Protein AF-0000000077144987 (afdb_homodimer)

Nearest PDB structures (foldseek):
  2gx8-assembly1_C-2  TM=9.235E-01  e=6.785E-09  Bacillus cereus ATCC 14579
  2gx8-assembly1_B  TM=9.249E-01  e=1.859E-07  Bacillus cereus ATCC 14579
  1kr4-assembly1_A  TM=7.441E-01  e=7.164E-07  Thermotoga maritima
  6y57-assembly1_SU  TM=4.329E-01  e=7.511E-03  Homo sapiens
  6az1-assembly1_M  TM=4.454E-01  e=2.003E-02  Leishmania donovani

Structure (mmCIF, N/CA/C/O backbone):
data_AF-0000000077144987-model_v1
#
loop_
_entity.id
_entity.type
_entity.pdbx_description
1 polymer 'CutA1 divalent ion tolerance protein'
#
loop_
_atom_site.group_PDB
_atom_site.id
_atom_site.type_symbol
_atom_site.label_atom_id
_atom_site.label_alt_id
_atom_site.label_comp_id
_atom_site.label_asym_id
_atom_site.label_entity_id
_atom_site.label_seq_id
_atom_site.pdbx_PDB_ins_code
_atom_site.Cartn_x
_atom_site.Cartn_y
_atom_site.Cartn_z
_atom_site.occupancy
_atom_site.B_iso_or_equiv
_atom_site.auth_seq_id
_atom_site.auth_comp_id
_atom_site.auth_asym_id
_atom_site.auth_atom_id
_atom_site.pdbx_PDB_model_num
ATOM 1 N N . MET A 1 1 ? -17.109 12.211 -2.99 1 61.94 1 MET A N 1
ATOM 2 C CA . MET A 1 1 ? -17.594 11.812 -1.672 1 61.94 1 MET A CA 1
ATOM 3 C C . MET A 1 1 ? -16.859 12.578 -0.57 1 61.94 1 MET A C 1
ATOM 5 O O . MET A 1 1 ? -15.688 12.906 -0.716 1 61.94 1 MET A O 1
ATOM 9 N N . GLN A 1 2 ? -17.672 13.125 0.356 1 83.25 2 GLN A N 1
ATOM 10 C CA . GLN A 1 2 ? -17.141 13.922 1.46 1 83.25 2 GLN A CA 1
ATOM 11 C C . GLN A 1 2 ? -16.5 13.031 2.52 1 83.25 2 GLN A C 1
ATOM 13 O O . GLN A 1 2 ? -17.062 11.992 2.891 1 83.25 2 GLN A O 1
ATOM 18 N N . PHE A 1 3 ? -15.234 13.039 2.691 1 93.88 3 PHE A N 1
ATOM 19 C CA . PHE A 1 3 ? -14.562 12.336 3.773 1 93.88 3 PHE A CA 1
ATOM 20 C C . PHE A 1 3 ? -13.891 13.312 4.73 1 93.88 3 PHE A C 1
ATOM 22 O O . PHE A 1 3 ? -13.414 14.367 4.312 1 93.88 3 PHE A O 1
ATOM 29 N N . THR A 1 4 ? -13.852 12.93 6.035 1 96.06 4 THR A N 1
ATOM 30 C CA . THR A 1 4 ? -13.289 13.828 7.039 1 96.06 4 THR A CA 1
ATOM 31 C C . THR A 1 4 ? -12 13.25 7.625 1 96.06 4 THR A C 1
ATOM 33 O O . THR A 1 4 ? -11.273 13.938 8.336 1 96.06 4 THR A O 1
ATOM 36 N N . GLU A 1 5 ? -11.734 11.922 7.348 1 97.25 5 GLU A N 1
ATOM 37 C CA . GLU A 1 5 ? -10.547 11.227 7.836 1 97.25 5 GLU A CA 1
ATOM 38 C C . GLU A 1 5 ? -9.844 10.477 6.715 1 97.25 5 GLU A C 1
ATOM 40 O O . GLU A 1 5 ? -10.461 10.148 5.695 1 97.25 5 GLU A O 1
ATOM 45 N N . VAL A 1 6 ? -8.578 10.289 6.934 1 98.19 6 VAL A N 1
ATOM 46 C CA . VAL A 1 6 ? -7.801 9.5 5.984 1 98.19 6 VAL A CA 1
ATOM 47 C C . VAL A 1 6 ? -6.949 8.477 6.738 1 98.19 6 VAL A C 1
ATOM 49 O O . VAL A 1 6 ? -6.691 8.641 7.934 1 98.19 6 VAL A O 1
ATOM 52 N N . LYS A 1 7 ? -6.723 7.457 6.051 1 98.75 7 LYS A N 1
ATOM 53 C CA . LYS A 1 7 ? -5.609 6.57 6.395 1 98.75 7 LYS A CA 1
ATOM 54 C C . LYS A 1 7 ? -4.344 6.965 5.645 1 98.75 7 LYS A C 1
ATOM 56 O O . LYS A 1 7 ? -4.363 7.133 4.422 1 98.75 7 LYS A O 1
ATOM 61 N N . ILE A 1 8 ? -3.262 7.168 6.379 1 98.75 8 ILE A N 1
ATOM 62 C CA . ILE A 1 8 ? -1.955 7.371 5.762 1 98.75 8 ILE A CA 1
ATOM 63 C C . ILE A 1 8 ? -1.084 6.137 5.98 1 98.75 8 ILE A C 1
ATOM 65 O O . ILE A 1 8 ? -0.953 5.656 7.109 1 98.75 8 ILE A O 1
ATOM 69 N N . GLU A 1 9 ? -0.594 5.551 4.895 1 98.88 9 GLU A N 1
ATOM 70 C CA . GLU A 1 9 ? 0.438 4.516 4.941 1 98.88 9 GLU A CA 1
ATOM 71 C C . GLU A 1 9 ? 1.791 5.07 4.504 1 98.88 9 GLU A C 1
ATOM 73 O O . GLU A 1 9 ? 1.885 5.766 3.492 1 98.88 9 GLU A O 1
ATOM 78 N N . VAL A 1 10 ? 2.807 4.758 5.273 1 98.56 10 VAL A N 1
ATOM 79 C CA . VAL A 1 10 ? 4.16 5.172 4.914 1 98.56 10 VAL A CA 1
ATOM 80 C C . VAL A 1 10 ? 5.129 4.012 5.117 1 98.56 10 VAL A C 1
ATOM 82 O O . VAL A 1 10 ? 5.035 3.281 6.109 1 98.56 10 VAL A O 1
ATOM 85 N N . PHE A 1 11 ? 6.004 3.789 4.164 1 98.56 11 PHE A N 1
ATOM 86 C CA . PHE A 1 11 ? 7.035 2.762 4.227 1 98.56 11 PHE A CA 1
ATOM 87 C C . PHE A 1 11 ? 8.375 3.359 4.648 1 98.56 11 PHE A C 1
ATOM 89 O O . PHE A 1 11 ? 8.883 4.277 4 1 98.56 11 PHE A O 1
ATOM 96 N N . ILE A 1 12 ? 8.945 2.857 5.77 1 98.44 12 ILE A N 1
ATOM 97 C CA . ILE A 1 12 ? 10.07 3.529 6.422 1 98.44 12 ILE A CA 1
ATOM 98 C C . ILE A 1 12 ? 10.914 2.506 7.172 1 98.44 12 ILE A C 1
ATOM 100 O O . ILE A 1 12 ? 10.391 1.518 7.691 1 98.44 12 ILE A O 1
ATOM 104 N N . PRO A 1 13 ? 12.258 2.734 7.23 1 98.19 13 PRO A N 1
ATOM 105 C CA . PRO A 1 13 ? 13.078 1.854 8.07 1 98.19 13 PRO A CA 1
ATOM 106 C C . PRO A 1 13 ? 12.625 1.844 9.523 1 98.19 13 PRO A C 1
ATOM 108 O O . PRO A 1 13 ? 12.234 2.883 10.062 1 98.19 13 PRO A O 1
ATOM 111 N N . GLU A 1 14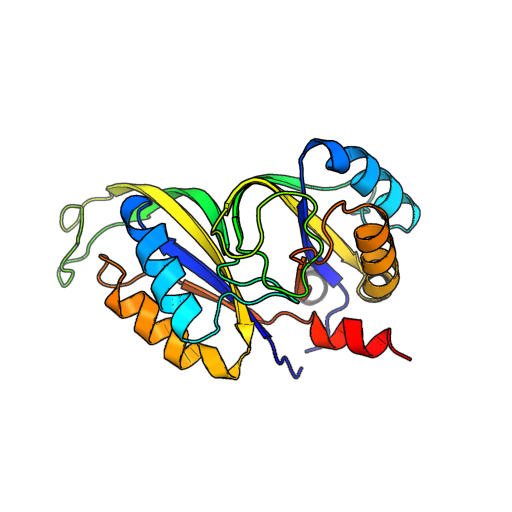 ? 12.727 0.708 10.148 1 98.38 14 GLU A N 1
ATOM 112 C CA . GLU A 1 14 ? 12.164 0.484 11.477 1 98.38 14 GLU A CA 1
ATOM 113 C C . GLU A 1 14 ? 12.758 1.455 12.5 1 98.38 14 GLU A C 1
ATOM 115 O O . GLU A 1 14 ? 12.062 1.901 13.414 1 98.38 14 GLU A O 1
ATOM 120 N N . GLU A 1 15 ? 14 1.787 12.367 1 98.12 15 GLU A N 1
ATOM 121 C CA . GLU A 1 15 ? 14.711 2.594 13.352 1 98.12 15 GLU A CA 1
ATOM 122 C C . GLU A 1 15 ? 14.148 4.012 13.422 1 98.12 15 GLU A C 1
ATOM 124 O O . GLU A 1 15 ? 14.43 4.754 14.359 1 98.12 15 GLU A O 1
ATOM 129 N N . TYR A 1 16 ? 13.289 4.457 12.531 1 98.56 16 TYR A N 1
ATOM 130 C CA . TYR A 1 16 ? 12.773 5.82 12.484 1 98.56 16 TYR A CA 1
ATOM 131 C C . TYR A 1 16 ? 11.344 5.887 13.008 1 98.56 16 TYR A C 1
ATOM 133 O O . TYR A 1 16 ? 10.773 6.973 13.141 1 98.56 16 TYR A O 1
ATOM 141 N N . ILE A 1 17 ? 10.719 4.793 13.344 1 98.69 17 ILE A N 1
ATOM 142 C CA . ILE A 1 17 ? 9.289 4.703 13.602 1 98.69 17 ILE A CA 1
ATOM 143 C C . ILE A 1 17 ? 8.945 5.484 14.867 1 98.69 17 ILE A C 1
ATOM 145 O O . ILE A 1 17 ? 7.949 6.211 14.898 1 98.69 17 ILE A O 1
ATOM 149 N N . GLU A 1 18 ? 9.742 5.336 15.906 1 98.62 18 GLU A N 1
ATOM 150 C CA . GLU A 1 18 ? 9.422 6 17.172 1 98.62 18 GLU A CA 1
ATOM 151 C C . GLU A 1 18 ? 9.469 7.52 17.016 1 98.62 18 GLU A C 1
ATOM 153 O O . GLU A 1 18 ? 8.586 8.227 17.516 1 98.62 18 GLU A O 1
ATOM 158 N N . THR A 1 19 ? 10.508 8 16.375 1 98.81 19 THR A N 1
ATOM 159 C CA . THR A 1 19 ? 10.602 9.43 16.125 1 98.81 19 THR A CA 1
ATOM 160 C C . THR A 1 19 ? 9.43 9.906 15.266 1 98.81 19 THR A C 1
ATOM 162 O O . THR A 1 19 ? 8.828 10.953 15.547 1 98.81 19 THR A O 1
ATOM 165 N N . LEU A 1 20 ? 9.086 9.148 14.234 1 98.81 20 LEU A N 1
ATOM 166 C CA . LEU A 1 20 ? 7.957 9.477 13.375 1 98.81 20 LEU A CA 1
ATOM 167 C C . LEU A 1 20 ? 6.664 9.539 14.18 1 98.81 20 LEU A C 1
ATOM 169 O O . LEU A 1 20 ? 5.91 10.516 14.078 1 98.81 20 LEU A O 1
ATOM 173 N N . ARG A 1 21 ? 6.449 8.539 14.992 1 98.75 21 ARG A N 1
ATOM 174 C CA . ARG A 1 21 ? 5.273 8.469 15.859 1 98.75 21 ARG A CA 1
ATOM 175 C C . ARG A 1 21 ? 5.168 9.711 16.734 1 98.75 21 ARG A C 1
ATOM 177 O O . ARG A 1 21 ? 4.117 10.352 16.781 1 98.75 21 ARG A O 1
ATOM 184 N N . ASP A 1 22 ? 6.23 10.055 17.406 1 98.81 22 ASP A N 1
ATOM 185 C CA . ASP A 1 22 ? 6.23 11.164 18.344 1 98.81 22 ASP A CA 1
ATOM 186 C C . ASP A 1 22 ? 5.945 12.492 17.641 1 98.81 22 ASP A C 1
ATOM 188 O O . ASP A 1 22 ? 5.156 13.305 18.125 1 98.81 22 ASP A O 1
ATOM 192 N N . GLU A 1 23 ? 6.562 12.719 16.5 1 98.81 23 GLU A N 1
ATOM 193 C CA . GLU A 1 23 ? 6.395 13.977 15.789 1 98.81 23 GLU A CA 1
ATOM 194 C C . GLU A 1 23 ? 5.004 14.086 15.172 1 98.81 23 GLU A C 1
ATOM 196 O O . GLU A 1 23 ? 4.41 15.164 15.148 1 98.81 23 GLU A O 1
ATOM 201 N N . LEU A 1 24 ? 4.445 13.008 14.664 1 98.81 24 LEU A N 1
ATOM 202 C CA . LEU A 1 24 ? 3.076 13 14.156 1 98.81 24 LEU A CA 1
ATOM 203 C C . LEU A 1 24 ? 2.078 13.25 15.281 1 98.81 24 LEU A C 1
ATOM 205 O O . LEU A 1 24 ? 1.066 13.93 15.078 1 98.81 24 LEU A O 1
ATOM 209 N N . ASN A 1 25 ? 2.367 12.68 16.406 1 98.81 25 ASN A N 1
ATOM 210 C CA . ASN A 1 25 ? 1.474 12.852 17.547 1 98.81 25 ASN A CA 1
ATOM 211 C C . ASN A 1 25 ? 1.407 14.312 18 1 98.81 25 ASN A C 1
ATOM 213 O O . ASN A 1 25 ? 0.35 14.797 18.406 1 98.81 25 ASN A O 1
ATOM 217 N N . LYS A 1 26 ? 2.531 14.984 17.906 1 98.69 26 LYS A N 1
ATOM 218 C CA . LYS A 1 26 ? 2.598 16.391 18.312 1 98.69 26 LYS A CA 1
ATOM 219 C C . LYS A 1 26 ? 1.588 17.234 17.531 1 98.69 26 LYS A C 1
ATOM 221 O O . LYS A 1 26 ? 1.052 18.203 18.062 1 98.69 26 LYS A O 1
ATOM 226 N N . ILE A 1 27 ? 1.285 16.859 16.344 1 98.31 27 ILE A N 1
ATOM 227 C CA . ILE A 1 27 ? 0.379 17.656 15.539 1 98.31 27 ILE A CA 1
ATOM 228 C C . ILE A 1 27 ? -1.029 17.078 15.602 1 98.31 27 ILE A C 1
ATOM 230 O O . ILE A 1 27 ? -1.937 17.547 14.914 1 98.31 27 ILE A O 1
ATOM 234 N N . GLY A 1 28 ? -1.156 15.977 16.312 1 98.25 28 GLY A N 1
ATOM 235 C CA . GLY A 1 28 ? -2.479 15.406 16.531 1 98.25 28 GLY A CA 1
ATOM 236 C C . GLY A 1 28 ? -2.84 14.328 15.539 1 98.25 28 GLY A C 1
ATOM 237 O O . GLY A 1 28 ? -3.994 13.898 15.469 1 98.25 28 GLY A O 1
ATOM 238 N N . ALA A 1 29 ? -1.89 13.789 14.797 1 98.38 29 ALA A N 1
ATOM 239 C CA . ALA A 1 29 ? -2.168 12.852 13.711 1 98.38 29 ALA A CA 1
ATOM 240 C C . ALA A 1 29 ? -2.135 11.406 14.211 1 98.38 29 ALA A C 1
ATOM 242 O O . ALA A 1 29 ? -2.199 10.469 13.422 1 98.38 29 ALA A O 1
ATOM 243 N N . CYS A 1 30 ? -2.057 11.156 15.492 1 98.44 30 CYS A N 1
ATOM 244 C CA . CYS A 1 30 ? -2.059 9.82 16.078 1 98.44 30 CYS A CA 1
ATOM 245 C C . CYS A 1 30 ? -3.059 9.734 17.219 1 98.44 30 CYS A C 1
ATOM 247 O O . CYS A 1 30 ? -2.834 9.008 18.188 1 98.44 30 CYS A O 1
ATOM 249 N N . LYS A 1 31 ? -4.086 10.445 17.094 1 97.25 31 LYS A N 1
ATOM 250 C CA . LYS A 1 31 ? -5.121 10.43 18.125 1 97.25 31 LYS A CA 1
ATOM 251 C C . LYS A 1 31 ? -6.32 9.602 17.672 1 97.25 31 LYS A C 1
ATOM 253 O O . LYS A 1 31 ? -6.766 9.703 16.531 1 97.25 31 LYS A O 1
ATOM 258 N N . THR A 1 32 ? -6.852 8.742 18.562 1 95.12 32 THR A N 1
ATOM 259 C CA . THR A 1 32 ? -8.07 7.957 18.391 1 95.12 32 THR A CA 1
ATOM 260 C C . THR A 1 32 ? -8.875 7.922 19.703 1 95.12 32 THR A C 1
ATOM 262 O O . THR A 1 32 ? -8.414 7.363 20.703 1 95.12 32 THR A O 1
ATOM 265 N N . GLY A 1 33 ? -10.07 8.469 19.641 1 93.75 33 GLY A N 1
ATOM 266 C CA . GLY A 1 33 ? -10.82 8.578 20.891 1 93.75 33 GLY A CA 1
ATOM 267 C C . GLY A 1 33 ? -10.055 9.297 21.984 1 93.75 33 GLY A C 1
ATOM 268 O O . GLY A 1 33 ? -9.586 10.422 21.781 1 93.75 33 GLY A O 1
ATOM 269 N N . GLU A 1 34 ? -9.789 8.562 23.094 1 96.75 34 GLU A N 1
ATOM 270 C CA . GLU A 1 34 ? -9.109 9.148 24.234 1 96.75 34 GLU A CA 1
ATOM 271 C C . GLU A 1 34 ? -7.66 8.688 24.312 1 96.75 34 GLU A C 1
ATOM 273 O O . GLU A 1 34 ? -7.039 8.75 25.375 1 96.75 34 GLU A O 1
ATOM 278 N N . TYR A 1 35 ? -7.219 8.172 23.219 1 98.38 35 TYR A N 1
ATOM 279 C CA . TYR A 1 35 ? -5.844 7.691 23.141 1 98.38 35 TYR A CA 1
ATOM 280 C C . TYR A 1 35 ? -5.043 8.492 22.125 1 98.38 35 TYR A C 1
ATOM 282 O O . TYR A 1 35 ? -5.598 9 21.156 1 98.38 35 TYR A O 1
ATOM 290 N N . ASP A 1 36 ? -3.803 8.641 22.406 1 98.12 36 ASP A N 1
ATOM 291 C CA . ASP A 1 36 ? -2.877 9.227 21.438 1 98.12 36 ASP A CA 1
ATOM 292 C C . ASP A 1 36 ? -1.666 8.32 21.219 1 98.12 36 ASP A C 1
ATOM 294 O O . ASP A 1 36 ? -1.629 7.191 21.719 1 98.12 36 ASP A O 1
ATOM 298 N N . HIS A 1 37 ? -0.751 8.719 20.344 1 98.62 37 HIS A N 1
ATOM 299 C CA . HIS A 1 37 ? 0.371 7.887 19.938 1 98.62 37 HIS A CA 1
ATOM 300 C C . HIS A 1 37 ? -0.113 6.57 19.328 1 98.62 37 HIS A C 1
ATOM 302 O O . HIS A 1 37 ? 0.5 5.523 19.547 1 98.62 37 HIS A O 1
ATOM 308 N N . CYS A 1 38 ? -1.307 6.602 18.719 1 98.56 38 CYS A N 1
ATOM 309 C CA . CYS A 1 38 ? -1.878 5.43 18.078 1 98.56 38 CYS A CA 1
ATOM 310 C C . CYS A 1 38 ? -1.31 5.258 16.672 1 98.56 38 CYS A C 1
ATOM 312 O O . CYS A 1 38 ? -1.518 6.105 15.797 1 98.56 38 CYS A O 1
ATOM 314 N N . LEU A 1 39 ? -0.592 4.211 16.469 1 98.31 39 LEU A N 1
ATOM 315 C CA . LEU A 1 39 ? 0.015 3.832 15.195 1 98.31 39 LEU A CA 1
ATOM 316 C C . LEU A 1 39 ? 0.224 2.324 15.125 1 98.31 39 LEU A C 1
ATOM 318 O O . LEU A 1 39 ? 0.532 1.684 16.125 1 98.31 39 LEU A O 1
ATOM 322 N N . SER A 1 40 ? -0.049 1.736 13.969 1 98.69 40 SER A N 1
ATOM 323 C CA . SER A 1 40 ? 0.313 0.346 13.711 1 98.69 40 SER A CA 1
ATOM 324 C C . SER A 1 40 ? 1.426 0.245 12.68 1 98.69 40 SER A C 1
ATOM 326 O O . SER A 1 40 ? 1.539 1.101 11.797 1 98.69 40 SER A O 1
ATOM 328 N N . TYR A 1 41 ? 2.244 -0.8 12.805 1 98.69 41 TYR A N 1
ATOM 329 C CA . TYR A 1 41 ? 3.236 -1.04 11.766 1 98.69 41 TYR A CA 1
ATOM 330 C C . TYR A 1 41 ? 3.492 -2.533 11.586 1 98.69 41 TYR A C 1
ATOM 332 O O . TYR A 1 41 ? 3.25 -3.322 12.508 1 98.69 41 TYR A O 1
ATOM 340 N N . SER A 1 42 ? 3.871 -2.941 10.414 1 98.69 42 SER A N 1
ATOM 341 C CA . SER A 1 42 ? 4.195 -4.32 10.055 1 98.69 42 SER A CA 1
ATOM 342 C C . SER A 1 42 ? 5.48 -4.391 9.242 1 98.69 42 SER A C 1
ATOM 344 O O . SER A 1 42 ? 5.82 -3.449 8.523 1 98.69 42 SER A O 1
ATOM 346 N N . SER A 1 43 ? 6.164 -5.547 9.43 1 98.56 43 SER A N 1
ATOM 347 C CA . SER A 1 43 ? 7.363 -5.789 8.633 1 98.56 43 SER A CA 1
ATOM 348 C C . SER A 1 43 ? 7.012 -6.047 7.172 1 98.56 43 SER A C 1
ATOM 350 O O . SER A 1 43 ? 6.066 -6.781 6.875 1 98.56 43 SER A O 1
ATOM 352 N N . VAL A 1 44 ? 7.766 -5.422 6.266 1 98.62 44 VAL A N 1
ATOM 353 C CA . VAL A 1 44 ? 7.617 -5.641 4.828 1 98.62 44 VAL A CA 1
ATOM 354 C C . VAL A 1 44 ? 8.992 -5.676 4.168 1 98.62 44 VAL A C 1
ATOM 356 O O . VAL A 1 44 ? 10 -5.332 4.793 1 98.62 44 VAL A O 1
ATOM 359 N N . LYS A 1 45 ? 9.008 -6.16 2.967 1 98.44 45 LYS A N 1
ATOM 360 C CA . LYS A 1 45 ? 10.164 -6.02 2.086 1 98.44 45 LYS A CA 1
ATOM 361 C C . LYS A 1 45 ? 9.859 -5.074 0.928 1 98.44 45 LYS A C 1
ATOM 363 O O . LYS A 1 45 ? 8.719 -4.969 0.488 1 98.44 45 LYS A O 1
ATOM 368 N N . GLY A 1 46 ? 10.883 -4.367 0.464 1 97.69 46 GLY A N 1
ATOM 369 C CA . GLY A 1 46 ? 10.727 -3.426 -0.633 1 97.69 46 GLY A CA 1
ATOM 370 C C . GLY A 1 46 ? 11.742 -3.631 -1.745 1 97.69 46 GLY A C 1
ATOM 371 O O . GLY A 1 46 ? 12.852 -4.098 -1.499 1 97.69 46 GLY A O 1
ATOM 372 N N . TYR A 1 47 ? 11.305 -3.309 -2.967 1 98.5 47 TYR A N 1
ATOM 373 C CA . TYR A 1 47 ? 12.188 -3.191 -4.121 1 98.5 47 TYR A CA 1
ATOM 374 C C . TYR A 1 47 ? 12.258 -1.751 -4.609 1 98.5 47 TYR A C 1
ATOM 376 O O . TYR A 1 47 ? 11.281 -1.01 -4.52 1 98.5 47 TYR A O 1
ATOM 384 N N . TRP A 1 48 ? 13.453 -1.408 -5.133 1 98.31 48 TRP A N 1
ATOM 385 C CA . TRP A 1 48 ? 13.617 -0.132 -5.82 1 98.31 48 TRP A CA 1
ATOM 386 C C . TRP A 1 48 ? 14.852 -0.15 -6.719 1 98.31 48 TRP A C 1
ATOM 388 O O . TRP A 1 48 ? 15.742 -0.978 -6.535 1 98.31 48 TRP A O 1
ATOM 398 N N . ARG A 1 49 ? 14.828 0.717 -7.629 1 98.5 49 ARG A N 1
ATOM 399 C CA . ARG A 1 49 ? 16.016 0.983 -8.438 1 98.5 49 ARG A CA 1
ATOM 400 C C . ARG A 1 49 ? 16.234 2.482 -8.609 1 98.5 49 ARG A C 1
ATOM 402 O O . ARG A 1 49 ? 15.453 3.156 -9.289 1 98.5 49 ARG A O 1
ATOM 409 N N . PRO A 1 50 ? 17.391 2.998 -7.988 1 98.25 50 PRO A N 1
ATOM 410 C CA . PRO A 1 50 ? 17.719 4.402 -8.234 1 98.25 50 PRO A CA 1
ATOM 411 C C . PRO A 1 50 ? 18.094 4.676 -9.688 1 98.25 50 PRO A C 1
ATOM 413 O O . PRO A 1 50 ? 18.906 3.939 -10.258 1 98.25 50 PRO A O 1
ATOM 416 N N . LEU A 1 51 ? 17.5 5.746 -10.234 1 98 51 LEU A N 1
ATOM 417 C CA . LEU A 1 51 ? 17.859 6.16 -11.594 1 98 51 LEU A CA 1
ATOM 418 C C . LEU A 1 51 ? 18.875 7.289 -11.57 1 98 51 LEU A C 1
ATOM 420 O O . LEU A 1 51 ? 19.375 7.652 -10.5 1 98 51 LEU A O 1
ATOM 424 N N . GLU A 1 52 ? 19.312 7.762 -12.633 1 96.81 52 GLU A N 1
ATOM 425 C CA . GLU A 1 52 ? 20.453 8.664 -12.789 1 96.81 52 GLU A CA 1
ATOM 426 C C . GLU A 1 52 ? 20.297 9.906 -11.914 1 96.81 52 GLU A C 1
ATOM 428 O O . GLU A 1 52 ? 21.266 10.391 -11.328 1 96.81 52 GLU A O 1
ATOM 433 N N . GLU A 1 53 ? 19.141 10.438 -11.734 1 96 53 GLU A N 1
ATOM 434 C CA . GLU A 1 53 ? 18.906 11.695 -11.031 1 96 53 GLU A CA 1
ATOM 435 C C . GLU A 1 53 ? 18.609 11.461 -9.555 1 96 53 GLU A C 1
ATOM 437 O O . GLU A 1 53 ? 18.375 12.406 -8.797 1 96 53 GLU A O 1
ATOM 442 N N . ALA A 1 54 ? 18.688 10.227 -9.148 1 96.06 54 ALA A N 1
ATOM 443 C CA . ALA A 1 54 ? 18.328 9.906 -7.773 1 96.06 54 ALA A CA 1
ATOM 444 C C . ALA A 1 54 ? 19.5 10.164 -6.828 1 96.06 54 ALA A C 1
ATOM 446 O O . ALA A 1 54 ? 20.656 10.156 -7.246 1 96.06 54 ALA A O 1
ATOM 447 N N . SER A 1 55 ? 19.25 10.484 -5.543 1 95.38 55 SER A N 1
ATOM 448 C CA . SER A 1 55 ? 20.172 10.531 -4.414 1 95.38 55 SER A CA 1
ATOM 449 C C . SER A 1 55 ? 19.766 9.547 -3.324 1 95.38 55 SER A C 1
ATOM 451 O O . SER A 1 55 ? 19.25 9.953 -2.277 1 95.38 55 SER A O 1
ATOM 453 N N . PRO A 1 56 ? 20.031 8.297 -3.537 1 95.25 56 PRO A N 1
ATOM 454 C CA . PRO A 1 56 ? 19.469 7.246 -2.689 1 95.25 56 PRO A CA 1
ATOM 455 C C . PRO A 1 56 ? 20.109 7.188 -1.308 1 95.25 56 PRO A C 1
ATOM 457 O O . PRO A 1 56 ? 21.328 7.406 -1.178 1 95.25 56 PRO A O 1
ATOM 460 N N . PHE A 1 57 ? 19.281 6.965 -0.276 1 94.31 57 PHE A N 1
ATOM 461 C CA . PHE A 1 57 ? 19.75 6.641 1.069 1 94.31 57 PHE A CA 1
ATOM 462 C C . PHE A 1 57 ? 20.5 5.316 1.079 1 94.31 57 PHE A C 1
ATOM 464 O O . PHE A 1 57 ? 21.547 5.191 1.736 1 94.31 57 PHE A O 1
ATOM 471 N N . ASN A 1 58 ? 19.969 4.312 0.361 1 94.25 58 ASN A N 1
ATOM 472 C CA . ASN A 1 58 ? 20.547 2.998 0.113 1 94.25 58 ASN A CA 1
ATOM 473 C C . ASN A 1 58 ? 20.438 2.605 -1.356 1 94.25 58 ASN A C 1
ATOM 475 O O . ASN A 1 58 ? 19.531 3.049 -2.057 1 94.25 58 ASN A O 1
ATOM 479 N N . GLY A 1 59 ? 21.422 1.762 -1.818 1 94.81 59 GLY A N 1
ATOM 480 C CA . GLY A 1 59 ? 21.359 1.247 -3.178 1 94.81 59 GLY A CA 1
ATOM 481 C C . GLY A 1 59 ? 22.328 1.943 -4.121 1 94.81 59 GLY A C 1
ATOM 482 O O . GLY A 1 59 ? 22.906 2.977 -3.773 1 94.81 59 GLY A O 1
ATOM 483 N N . GLU A 1 60 ? 22.469 1.359 -5.316 1 96.19 60 GLU A N 1
ATOM 484 C CA . GLU A 1 60 ? 23.328 1.876 -6.379 1 96.19 60 GLU A CA 1
ATOM 485 C C . GLU A 1 60 ? 22.516 2.244 -7.613 1 96.19 60 GLU A C 1
ATOM 487 O O . GLU A 1 60 ? 21.594 1.519 -7.996 1 96.19 60 GLU A O 1
ATOM 492 N N . ILE A 1 61 ? 22.922 3.383 -8.211 1 97.38 61 ILE A N 1
ATOM 493 C CA . ILE A 1 61 ? 22.25 3.855 -9.422 1 97.38 61 ILE A CA 1
ATOM 494 C C . ILE A 1 61 ? 22.25 2.742 -10.469 1 97.38 61 ILE A C 1
ATOM 496 O O . ILE A 1 61 ? 23.266 2.102 -10.719 1 97.38 61 ILE A O 1
ATOM 500 N N . GLY A 1 62 ? 21.047 2.426 -10.961 1 97.94 62 GLY A N 1
ATOM 501 C CA . GLY A 1 62 ? 20.906 1.487 -12.062 1 97.94 62 GLY A CA 1
ATOM 502 C C . GLY A 1 62 ? 20.688 0.057 -11.602 1 97.94 62 GLY A C 1
ATOM 503 O O . GLY A 1 62 ? 20.406 -0.825 -12.414 1 97.94 62 GLY A O 1
ATOM 504 N N . GLN A 1 63 ? 20.812 -0.192 -10.352 1 98.19 63 GLN A N 1
ATOM 505 C CA . GLN A 1 63 ? 20.703 -1.556 -9.844 1 98.19 63 GLN A CA 1
ATOM 506 C C . GLN A 1 63 ? 19.422 -1.738 -9.023 1 98.19 63 GLN A C 1
ATOM 508 O O . GLN A 1 63 ? 19.109 -0.91 -8.172 1 98.19 63 GLN A O 1
ATOM 513 N N . ILE A 1 64 ? 18.75 -2.842 -9.375 1 98.44 64 ILE A N 1
ATOM 514 C CA . ILE A 1 64 ? 17.562 -3.168 -8.57 1 98.44 64 ILE A CA 1
ATOM 515 C C . ILE A 1 64 ? 18 -3.59 -7.172 1 98.44 64 ILE A C 1
ATOM 517 O O . ILE A 1 64 ? 18.906 -4.422 -7.02 1 98.44 64 ILE A O 1
ATOM 521 N N . CYS A 1 65 ? 17.375 -3.027 -6.16 1 97.94 65 CYS A N 1
ATOM 522 C CA . CYS A 1 65 ? 17.672 -3.289 -4.758 1 97.94 65 CYS A CA 1
ATOM 523 C C . CYS A 1 65 ? 16.469 -3.867 -4.035 1 97.94 65 CYS A C 1
ATOM 525 O O . CYS A 1 65 ? 15.32 -3.666 -4.465 1 97.94 65 CYS A O 1
ATOM 527 N N . GLU A 1 66 ? 16.781 -4.621 -2.992 1 97.31 66 GLU A N 1
ATOM 528 C CA . GLU A 1 66 ? 15.773 -5.145 -2.072 1 97.31 66 GLU A CA 1
ATOM 529 C C . GLU A 1 66 ? 16.172 -4.906 -0.621 1 97.31 66 GLU A C 1
ATOM 531 O O . GLU A 1 66 ? 17.359 -4.934 -0.288 1 97.31 66 GLU A O 1
ATOM 536 N N . GLY A 1 67 ? 15.125 -4.652 0.204 1 96.81 67 GLY A N 1
ATOM 537 C CA . GLY A 1 67 ? 15.461 -4.441 1.603 1 96.81 67 GLY A CA 1
ATOM 538 C C . GLY A 1 67 ? 14.266 -4.578 2.529 1 96.81 67 GLY A C 1
ATOM 539 O O . GLY A 1 67 ? 13.117 -4.523 2.084 1 96.81 67 GLY A O 1
ATOM 540 N N . GLN A 1 68 ? 14.625 -4.75 3.836 1 98 68 GLN A N 1
ATOM 541 C CA . GLN A 1 68 ? 13.609 -4.812 4.887 1 98 68 GLN A CA 1
ATOM 542 C C . GLN A 1 68 ? 13.211 -3.414 5.344 1 98 68 GLN A C 1
ATOM 544 O O . GLN A 1 68 ? 14.062 -2.541 5.52 1 98 68 GLN A O 1
ATOM 549 N N . GLU A 1 69 ? 11.953 -3.215 5.551 1 98.25 69 GLU A N 1
ATOM 550 C CA . GLU A 1 69 ? 11.383 -1.999 6.129 1 98.25 69 GLU A CA 1
ATOM 551 C C . GLU A 1 69 ? 10.047 -2.279 6.801 1 98.25 69 GLU A C 1
ATOM 553 O O . GLU A 1 69 ? 9.719 -3.43 7.102 1 98.25 69 GLU A O 1
ATOM 558 N N . CYS A 1 70 ? 9.344 -1.156 7.16 1 98.81 70 CYS A N 1
ATOM 559 C CA . CYS A 1 70 ? 8.031 -1.306 7.777 1 98.81 70 CYS A CA 1
ATOM 560 C C . CYS A 1 70 ? 6.988 -0.464 7.047 1 98.81 70 CYS A C 1
ATOM 562 O O . CYS A 1 70 ? 7.309 0.588 6.496 1 98.81 70 CYS A O 1
ATOM 564 N N . LYS A 1 71 ? 5.82 -0.99 6.973 1 98.88 71 LYS A N 1
ATOM 565 C CA . LYS A 1 71 ? 4.637 -0.197 6.645 1 98.88 71 LYS A CA 1
ATOM 566 C C . LYS A 1 71 ? 3.982 0.363 7.902 1 98.88 71 LYS A C 1
ATOM 568 O O . LYS A 1 71 ? 3.473 -0.394 8.734 1 98.88 71 LYS A O 1
ATOM 573 N N . VAL A 1 72 ? 4.035 1.668 8.055 1 98.88 72 VAL A N 1
ATOM 574 C CA . VAL A 1 72 ? 3.391 2.365 9.164 1 98.88 72 VAL A CA 1
ATOM 575 C C . VAL A 1 72 ? 2.025 2.885 8.719 1 98.88 72 VAL A C 1
ATOM 577 O O . VAL A 1 72 ? 1.886 3.422 7.617 1 98.88 72 VAL A O 1
ATOM 580 N N . GLU A 1 73 ? 1.04 2.689 9.594 1 98.88 73 GLU A N 1
ATOM 581 C CA . GLU A 1 73 ? -0.316 3.139 9.297 1 98.88 73 GLU A CA 1
ATOM 582 C C . GLU A 1 73 ? -0.877 3.996 10.422 1 98.88 73 GLU A C 1
ATOM 584 O O . GLU A 1 73 ? -0.829 3.602 11.594 1 98.88 73 GLU A O 1
ATOM 589 N N . ILE A 1 74 ? -1.408 5.145 10.023 1 98.75 74 ILE A N 1
ATOM 590 C CA . ILE A 1 74 ? -2.096 6.008 10.977 1 98.75 74 ILE A CA 1
ATOM 591 C C . ILE A 1 74 ? -3.426 6.469 10.391 1 98.75 74 ILE A C 1
ATOM 593 O O . ILE A 1 74 ? -3.623 6.426 9.172 1 98.75 74 ILE A O 1
ATOM 597 N N . LYS A 1 75 ? -4.277 6.848 11.258 1 98.31 75 LYS A N 1
ATOM 598 C CA . LYS A 1 75 ? -5.516 7.543 10.922 1 98.31 75 LYS A CA 1
ATOM 599 C C . LYS A 1 75 ? -5.484 8.992 11.414 1 98.31 75 LYS A C 1
ATOM 601 O O . LYS A 1 75 ? -5.086 9.258 12.547 1 98.31 75 LYS A O 1
ATOM 606 N N . CYS A 1 76 ? -5.906 9.922 10.562 1 97.5 76 CYS A N 1
ATOM 607 C CA . CYS A 1 76 ? -5.977 11.297 11.039 1 97.5 76 CYS A CA 1
ATOM 608 C C . CYS A 1 76 ? -7.031 12.086 10.266 1 97.5 76 CYS A C 1
ATOM 610 O O . CYS A 1 76 ? -7.586 11.594 9.289 1 97.5 76 CYS A O 1
ATOM 612 N N . LYS A 1 77 ? -7.336 13.227 10.867 1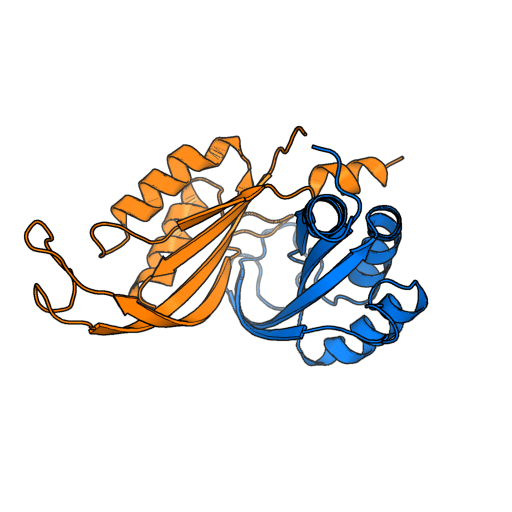 97.19 77 LYS A N 1
ATOM 613 C CA . LYS A 1 77 ? -8.266 14.148 10.211 1 97.19 77 LYS A CA 1
ATOM 614 C C . LYS A 1 77 ? -7.695 14.648 8.883 1 97.19 77 LYS A C 1
ATOM 616 O O . LYS A 1 77 ? -6.492 14.898 8.773 1 97.19 77 LYS A O 1
ATOM 621 N N . ARG A 1 78 ? -8.602 14.844 7.945 1 96.44 78 ARG A N 1
ATOM 622 C CA . ARG A 1 78 ? -8.242 15.32 6.613 1 96.44 78 ARG A CA 1
ATOM 623 C C . ARG A 1 78 ? -7.449 16.625 6.695 1 96.44 78 ARG A C 1
ATOM 625 O O . ARG A 1 78 ? -6.512 16.828 5.922 1 96.44 78 ARG A O 1
ATOM 632 N N . GLU A 1 79 ? -7.75 17.531 7.59 1 96.31 79 GLU A N 1
ATOM 633 C CA . GLU A 1 79 ? -7.148 18.859 7.695 1 96.31 79 GLU A CA 1
ATOM 634 C C . GLU A 1 79 ? -5.699 18.781 8.164 1 96.31 79 GLU A C 1
ATOM 636 O O . GLU A 1 79 ? -4.953 19.75 8.062 1 96.31 79 GLU A O 1
ATOM 641 N N . LEU A 1 80 ? -5.266 17.594 8.664 1 97.31 80 LEU A N 1
ATOM 642 C CA . LEU A 1 80 ? -3.92 17.438 9.211 1 97.31 80 LEU A CA 1
ATOM 643 C C . LEU A 1 80 ? -2.98 16.828 8.172 1 97.31 80 LEU A C 1
ATOM 645 O O . LEU A 1 80 ? -1.78 16.688 8.422 1 97.31 80 LEU A O 1
ATOM 649 N N . VAL A 1 81 ? -3.438 16.5 7.016 1 97.69 81 VAL A N 1
ATOM 650 C CA . VAL A 1 81 ? -2.678 15.727 6.039 1 97.69 81 VAL A CA 1
ATOM 651 C C . VAL A 1 81 ? -1.451 16.516 5.594 1 97.69 81 VAL A C 1
ATOM 653 O O . VAL A 1 81 ? -0.348 15.977 5.508 1 97.69 81 VAL A O 1
ATOM 656 N N . LYS A 1 82 ? -1.643 17.781 5.355 1 96.56 82 LYS A N 1
ATOM 657 C CA . LYS A 1 82 ? -0.52 18.609 4.918 1 96.56 82 LYS A CA 1
ATOM 658 C C . LYS A 1 82 ? 0.601 18.609 5.957 1 96.56 82 LYS A C 1
ATOM 660 O O . LYS A 1 82 ? 1.762 18.359 5.621 1 96.56 82 LYS A O 1
ATOM 665 N N . ASP A 1 83 ? 0.21 18.891 7.152 1 97.12 83 ASP A N 1
ATOM 666 C CA . ASP A 1 83 ? 1.188 18.906 8.234 1 97.12 83 ASP A CA 1
ATOM 667 C C . ASP A 1 83 ? 1.827 17.531 8.422 1 97.12 83 ASP A C 1
ATOM 669 O O . ASP A 1 83 ? 3.025 17.438 8.695 1 97.12 83 ASP A O 1
ATOM 673 N N . ALA A 1 84 ? 1.033 16.5 8.328 1 98.19 84 ALA A N 1
ATOM 674 C CA . ALA A 1 84 ? 1.541 15.133 8.477 1 98.19 84 ALA A CA 1
ATOM 675 C C . ALA A 1 84 ? 2.576 14.82 7.398 1 98.19 84 ALA A C 1
ATOM 677 O O . ALA A 1 84 ? 3.611 14.211 7.68 1 98.19 84 ALA A O 1
ATOM 678 N N . LEU A 1 85 ? 2.311 15.211 6.172 1 97.5 85 LEU A N 1
ATOM 679 C CA . LEU A 1 85 ? 3.244 14.984 5.074 1 97.5 85 LEU A CA 1
ATOM 680 C C . LEU A 1 85 ? 4.559 15.719 5.32 1 97.5 85 LEU A C 1
ATOM 682 O O . LEU A 1 85 ? 5.633 15.203 5.008 1 97.5 85 LEU A O 1
ATOM 686 N N . GLU A 1 86 ? 4.516 16.906 5.836 1 96.94 86 GLU A N 1
ATOM 687 C CA . GLU A 1 86 ? 5.719 17.656 6.172 1 96.94 86 GLU A CA 1
ATOM 688 C C . GLU A 1 86 ? 6.555 16.922 7.215 1 96.94 86 GLU A C 1
ATOM 690 O O . GLU A 1 86 ? 7.773 16.812 7.074 1 96.94 86 GLU A O 1
ATOM 695 N N . VAL A 1 87 ? 5.875 16.438 8.25 1 98.06 87 VAL A N 1
ATOM 696 C CA . VAL A 1 87 ? 6.555 15.688 9.305 1 98.06 87 VAL A CA 1
ATOM 697 C C . VAL A 1 87 ? 7.211 14.445 8.711 1 98.06 87 VAL A C 1
ATOM 699 O O . VAL A 1 87 ? 8.375 14.156 9 1 98.06 87 VAL A O 1
ATOM 702 N N . ILE A 1 88 ? 6.496 13.695 7.875 1 98 88 ILE A N 1
ATOM 703 C CA . ILE A 1 88 ? 6.992 12.469 7.266 1 98 88 ILE A CA 1
ATOM 704 C C . ILE A 1 88 ? 8.227 12.773 6.426 1 98 88 ILE A C 1
ATOM 706 O O . ILE A 1 88 ? 9.25 12.086 6.539 1 98 88 ILE A O 1
ATOM 710 N N . ASN A 1 89 ? 8.164 13.82 5.645 1 96.06 89 ASN A N 1
ATOM 711 C CA . ASN A 1 89 ? 9.281 14.18 4.773 1 96.06 89 ASN A CA 1
ATOM 712 C C . ASN A 1 89 ? 10.5 14.617 5.578 1 96.06 89 ASN A C 1
ATOM 714 O O . ASN A 1 89 ? 11.641 14.383 5.164 1 96.06 89 ASN A O 1
ATOM 718 N N . ASP A 1 90 ? 10.25 15.227 6.652 1 97.12 90 ASP A N 1
ATOM 719 C CA . ASP A 1 90 ? 11.344 15.703 7.5 1 97.12 90 ASP A CA 1
ATOM 720 C C . ASP A 1 90 ? 12.062 14.539 8.172 1 97.12 90 ASP A C 1
ATOM 722 O O . ASP A 1 90 ? 13.281 14.586 8.367 1 97.12 90 ASP A O 1
ATOM 726 N N . ILE A 1 91 ? 11.344 13.523 8.547 1 97.81 91 ILE A N 1
ATOM 727 C CA . ILE A 1 91 ? 11.883 12.445 9.367 1 97.81 91 ILE A CA 1
ATOM 728 C C . ILE A 1 91 ? 12.422 11.328 8.477 1 97.81 91 ILE A C 1
ATOM 730 O O . ILE A 1 91 ? 13.406 10.672 8.82 1 97.81 91 ILE A O 1
ATOM 734 N N . HIS A 1 92 ? 11.805 11.07 7.375 1 97.56 92 HIS A N 1
ATOM 735 C CA . HIS A 1 92 ? 12.117 9.938 6.516 1 97.56 92 HIS A CA 1
ATOM 736 C C . HIS A 1 92 ? 13.523 10.062 5.93 1 97.56 92 HIS A C 1
ATOM 738 O O . HIS A 1 92 ? 13.898 11.117 5.422 1 97.56 92 HIS A O 1
ATOM 744 N N . PRO A 1 93 ? 14.258 8.984 5.953 1 96.94 93 PRO A N 1
ATOM 745 C CA . PRO A 1 93 ? 15.617 9.055 5.41 1 96.94 93 PRO A CA 1
ATOM 746 C C . PRO A 1 93 ? 15.641 8.992 3.883 1 96.94 93 PRO A C 1
ATOM 748 O O . PRO A 1 93 ? 16.656 9.344 3.266 1 96.94 93 PRO A O 1
ATOM 751 N N . TYR A 1 94 ? 14.578 8.523 3.27 1 95.75 94 TYR A N 1
ATOM 752 C CA . TYR A 1 94 ? 14.555 8.359 1.82 1 95.75 94 TYR A CA 1
ATOM 753 C C . TYR A 1 94 ? 14.258 9.688 1.129 1 95.75 94 TYR A C 1
ATOM 755 O O . TYR A 1 94 ? 13.477 10.5 1.632 1 95.75 94 TYR A O 1
ATOM 763 N N . GLU A 1 95 ? 14.781 9.789 -0.045 1 93.5 95 GLU A N 1
ATOM 764 C CA . GLU A 1 95 ? 14.547 10.961 -0.887 1 93.5 95 GLU A CA 1
ATOM 765 C C . GLU A 1 95 ? 13.078 11.086 -1.265 1 93.5 95 GLU A C 1
ATOM 767 O O . GLU A 1 95 ? 12.508 12.18 -1.233 1 93.5 95 GLU A O 1
ATOM 772 N N . THR A 1 96 ? 12.484 10 -1.684 1 93.94 96 THR A N 1
ATOM 773 C CA . THR A 1 96 ? 11.086 9.945 -2.092 1 93.94 96 THR A CA 1
ATOM 774 C C . THR A 1 96 ? 10.352 8.82 -1.363 1 93.94 96 THR A C 1
ATOM 776 O O . THR A 1 96 ? 10.281 7.699 -1.865 1 93.94 96 THR A O 1
ATOM 779 N N . PRO A 1 97 ? 9.797 9.141 -0.218 1 95.5 97 PRO A N 1
ATOM 780 C CA . PRO A 1 97 ? 9.078 8.102 0.527 1 95.5 97 PRO A CA 1
ATOM 781 C C . PRO A 1 97 ? 7.852 7.582 -0.223 1 95.5 97 PRO A C 1
ATOM 783 O O . PRO A 1 97 ? 7.156 8.352 -0.892 1 95.5 97 PRO A O 1
ATOM 786 N N . MET A 1 98 ? 7.613 6.254 -0.138 1 96.69 98 MET A N 1
ATOM 787 C CA . MET A 1 98 ? 6.348 5.691 -0.595 1 96.69 98 MET A CA 1
ATOM 788 C C . MET A 1 98 ? 5.242 5.941 0.425 1 96.69 98 MET A C 1
ATOM 790 O O . MET A 1 98 ? 5.344 5.512 1.575 1 96.69 98 MET A O 1
ATOM 794 N N . ILE A 1 99 ? 4.23 6.664 0.001 1 98.06 99 ILE A N 1
ATOM 795 C CA . ILE A 1 99 ? 3.113 7.047 0.86 1 98.06 99 ILE A CA 1
ATOM 796 C C . ILE A 1 99 ? 1.793 6.766 0.148 1 98.06 99 ILE A C 1
ATOM 798 O O . ILE A 1 99 ? 1.682 6.957 -1.065 1 98.06 99 ILE A O 1
ATOM 802 N N . TYR A 1 100 ? 0.82 6.227 0.871 1 98.56 100 TYR A N 1
ATOM 803 C CA . TYR A 1 100 ? -0.563 6.152 0.417 1 98.56 100 TYR A CA 1
ATOM 804 C C . TYR A 1 100 ? -1.476 6.988 1.305 1 98.56 100 TYR A C 1
ATOM 806 O O . TYR A 1 100 ? -1.474 6.836 2.529 1 98.56 100 TYR A O 1
ATOM 814 N N . ILE A 1 101 ? -2.172 7.953 0.701 1 98.38 101 ILE A N 1
ATOM 815 C CA . ILE A 1 101 ? -3.227 8.688 1.393 1 98.38 101 ILE A CA 1
ATOM 816 C C . ILE A 1 101 ? -4.594 8.18 0.937 1 98.38 101 ILE A C 1
ATOM 818 O O . ILE A 1 101 ? -5.016 8.445 -0.192 1 98.38 101 ILE A O 1
ATOM 822 N N . ILE A 1 102 ? -5.336 7.496 1.835 1 98.56 102 ILE A N 1
ATOM 823 C CA . ILE A 1 102 ? -6.551 6.77 1.491 1 98.56 102 ILE A CA 1
ATOM 824 C C . ILE A 1 102 ? -7.738 7.363 2.246 1 98.56 102 ILE A C 1
ATOM 826 O O . ILE A 1 102 ? -7.773 7.344 3.479 1 98.56 102 ILE A O 1
ATOM 830 N N . PRO A 1 103 ? -8.734 7.906 1.554 1 97.69 103 PRO A N 1
ATOM 831 C CA . PRO A 1 103 ? -9.938 8.344 2.266 1 97.69 103 PRO A CA 1
ATOM 832 C C . PRO A 1 103 ? -10.656 7.195 2.971 1 97.69 103 PRO A C 1
ATOM 834 O O . PRO A 1 103 ? -10.734 6.086 2.434 1 97.69 103 PRO A O 1
ATOM 837 N N . ILE A 1 104 ? -11.109 7.469 4.184 1 97.75 104 ILE A N 1
ATOM 838 C CA . ILE A 1 104 ? -11.875 6.453 4.895 1 97.75 104 ILE A CA 1
ATOM 839 C C . ILE A 1 104 ? -13.25 7.016 5.27 1 97.75 104 ILE A C 1
ATOM 841 O O . ILE A 1 104 ? -13.422 8.234 5.371 1 97.75 104 ILE A O 1
ATOM 845 N N . LEU A 1 105 ? -14.227 6.125 5.484 1 95.56 105 LEU A N 1
ATOM 846 C CA . LEU A 1 105 ? -15.625 6.523 5.59 1 95.56 105 LEU A CA 1
ATOM 847 C C . LEU A 1 105 ? -16.172 6.234 6.98 1 95.56 105 LEU A C 1
ATOM 849 O O . LEU A 1 105 ? -17.391 6.062 7.156 1 95.56 105 LEU A O 1
ATOM 853 N N . ASN A 1 106 ? -15.266 6.121 7.934 1 92.81 106 ASN A N 1
ATOM 854 C CA . ASN A 1 106 ? -15.68 5.805 9.297 1 92.81 106 ASN A CA 1
ATOM 855 C C . ASN A 1 106 ? -16.766 6.758 9.781 1 92.81 106 ASN A C 1
ATOM 857 O O . ASN A 1 106 ? -17.828 6.316 10.242 1 92.81 106 ASN A O 1
ATOM 861 N N . ASP A 1 107 ? -16.5 8.016 9.68 1 90.06 107 ASP A N 1
ATOM 862 C CA . ASP A 1 107 ? -17.438 9.016 10.18 1 90.06 107 ASP A CA 1
ATOM 863 C C . ASP A 1 107 ? -18.766 8.961 9.414 1 90.06 107 ASP A C 1
ATOM 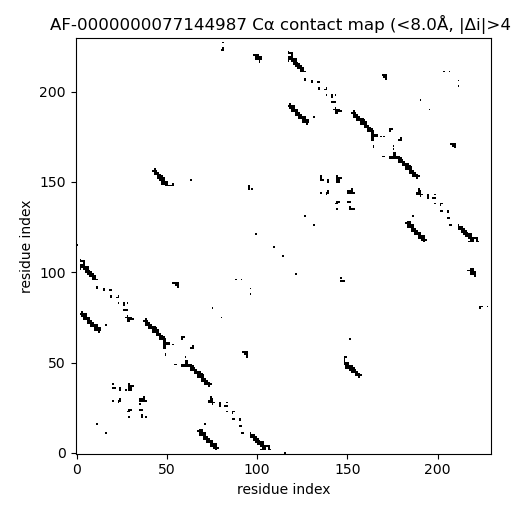865 O O . ASP A 1 107 ? -19.828 9.219 9.984 1 90.06 107 ASP A O 1
ATOM 869 N N . TYR A 1 108 ? -18.656 8.711 8.18 1 89.19 108 TYR A N 1
ATOM 870 C CA . TYR A 1 108 ? -19.859 8.609 7.359 1 89.19 108 TYR A CA 1
ATOM 871 C C . TYR A 1 108 ? -20.812 7.543 7.898 1 89.19 108 TYR A C 1
ATOM 873 O O . TYR A 1 108 ? -22 7.797 8.102 1 89.19 108 TYR A O 1
ATOM 881 N N . PHE A 1 109 ? -20.344 6.367 8.242 1 91.75 109 PHE A N 1
ATOM 882 C CA . PHE A 1 109 ? -21.172 5.25 8.664 1 91.75 109 PHE A CA 1
ATOM 883 C C . PHE A 1 109 ? -21.516 5.363 10.141 1 91.75 109 PHE A C 1
ATOM 885 O O . PHE A 1 109 ? -22.594 4.922 10.57 1 91.75 109 PHE A O 1
ATOM 892 N N . GLU A 1 110 ? -20.609 5.902 10.977 1 87.25 110 GLU A N 1
ATOM 893 C CA . GLU A 1 110 ? -20.938 6.125 12.383 1 87.25 110 GLU A C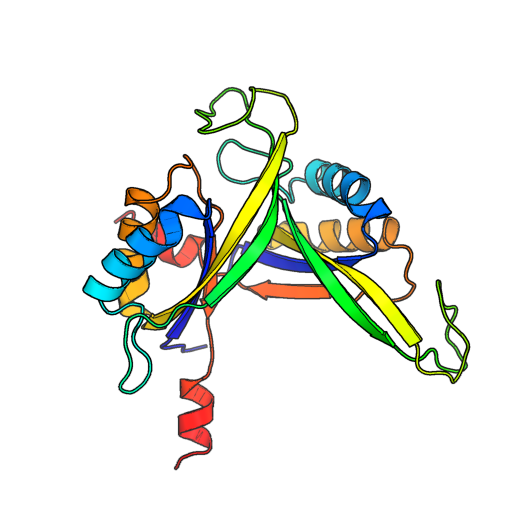A 1
ATOM 894 C C . GLU A 1 110 ? -22.109 7.094 12.531 1 87.25 110 GLU A C 1
ATOM 896 O O . GLU A 1 110 ? -22.984 6.887 13.375 1 87.25 110 GLU A O 1
ATOM 901 N N . LYS A 1 111 ? -22.094 8.047 11.758 1 85.56 111 LYS A N 1
ATOM 902 C CA . LYS A 1 111 ? -23.172 9.023 11.797 1 85.56 111 LYS A CA 1
ATOM 903 C C . LYS A 1 111 ? -24.469 8.414 11.281 1 85.56 111 LYS A C 1
ATOM 905 O O . LYS A 1 111 ? -25.562 8.781 11.75 1 85.56 111 LYS A O 1
ATOM 910 N N . LEU A 1 112 ? -24.391 7.52 10.391 1 85.31 112 LEU A N 1
ATOM 911 C CA . LEU A 1 112 ? -25.562 6.852 9.844 1 85.31 112 LEU A CA 1
ATOM 912 C C . LEU A 1 112 ? -26.172 5.895 10.859 1 85.31 112 LEU A C 1
ATOM 914 O O . LEU A 1 112 ? -27.406 5.738 10.914 1 85.31 112 LEU A O 1
ATOM 918 N N . TYR A 1 113 ? -25.25 5.137 11.664 1 81.94 113 TYR A N 1
ATOM 919 C CA . TYR A 1 113 ? -25.766 4.082 12.531 1 81.94 113 TYR A CA 1
ATOM 920 C C . TYR A 1 113 ? -25.891 4.574 13.969 1 81.94 113 TYR A C 1
ATOM 922 O O . TYR A 1 113 ? -26.609 3.98 14.773 1 81.94 113 TYR A O 1
ATOM 930 N N . ILE A 1 114 ? -24.938 5.359 14.414 1 69.88 114 ILE A N 1
ATOM 931 C CA . ILE A 1 114 ? -24.984 5.777 15.812 1 69.88 114 ILE A CA 1
ATOM 932 C C . ILE A 1 114 ? -25.781 7.074 15.938 1 69.88 114 ILE A C 1
ATOM 934 O O . ILE A 1 114 ? -26.125 7.5 17.047 1 69.88 114 ILE A O 1
ATOM 938 N N . LYS A 1 115 ? -27.078 7.094 15.234 1 55.19 115 LYS A N 1
ATOM 939 C CA . LYS A 1 115 ? -28 8.203 15.477 1 55.19 115 LYS A CA 1
ATOM 940 C C . LYS A 1 115 ? -28.109 8.516 16.969 1 55.19 115 LYS A C 1
ATOM 942 O O . LYS A 1 115 ? -28.125 7.605 17.797 1 55.19 115 LYS A O 1
ATOM 947 N N . MET B 1 1 ? -15.18 12.328 -6.18 1 67.38 1 MET B N 1
ATOM 948 C CA . MET B 1 1 ? -13.844 12.883 -6.008 1 67.38 1 MET B CA 1
ATOM 949 C C . MET B 1 1 ? -12.898 12.375 -7.09 1 67.38 1 MET B C 1
ATOM 951 O O . MET B 1 1 ? -12.945 11.195 -7.457 1 67.38 1 MET B O 1
ATOM 955 N N . GLN B 1 2 ? -12.219 13.305 -7.719 1 85.56 2 GLN B N 1
ATOM 956 C CA . GLN B 1 2 ? -11.336 12.938 -8.82 1 85.56 2 GLN B CA 1
ATOM 957 C C . GLN B 1 2 ? -9.977 12.469 -8.305 1 85.56 2 GLN B C 1
ATOM 959 O O . GLN B 1 2 ? -9.422 13.07 -7.383 1 85.56 2 GLN B O 1
ATOM 964 N N . PHE B 1 3 ? -9.586 11.242 -8.562 1 94.69 3 PHE B N 1
ATOM 965 C CA . PHE B 1 3 ? -8.266 10.727 -8.219 1 94.69 3 PHE B CA 1
ATOM 966 C C . PHE B 1 3 ? -7.473 10.391 -9.477 1 94.69 3 PHE B C 1
ATOM 968 O O . PHE B 1 3 ? -8.039 9.945 -10.477 1 94.69 3 PHE B O 1
ATOM 975 N N . THR B 1 4 ? -6.152 10.609 -9.438 1 97.31 4 THR B N 1
ATOM 976 C CA . THR B 1 4 ? -5.301 10.406 -10.609 1 97.31 4 THR B CA 1
ATOM 977 C C . THR B 1 4 ? -4.359 9.227 -10.391 1 97.31 4 THR B C 1
ATOM 979 O O . THR B 1 4 ? -3.688 8.781 -11.328 1 97.31 4 THR B O 1
ATOM 982 N N . GLU B 1 5 ? -4.285 8.695 -9.172 1 98 5 GLU B N 1
ATOM 983 C CA . GLU B 1 5 ? -3.432 7.566 -8.812 1 98 5 GLU B CA 1
ATOM 984 C C . GLU B 1 5 ? -4.203 6.531 -7.996 1 98 5 GLU B C 1
ATOM 986 O O . GLU B 1 5 ? -5.238 6.844 -7.402 1 98 5 GLU B O 1
ATOM 991 N N . VAL B 1 6 ? -3.682 5.34 -8.023 1 98.69 6 VAL B N 1
ATOM 992 C CA . VAL B 1 6 ? -4.277 4.27 -7.234 1 98.69 6 VAL B CA 1
ATOM 993 C C . VAL B 1 6 ? -3.182 3.457 -6.551 1 98.69 6 VAL B C 1
ATOM 995 O O . VAL B 1 6 ? -2.025 3.475 -6.984 1 98.69 6 VAL B O 1
ATOM 998 N N . LYS B 1 7 ? -3.52 2.881 -5.4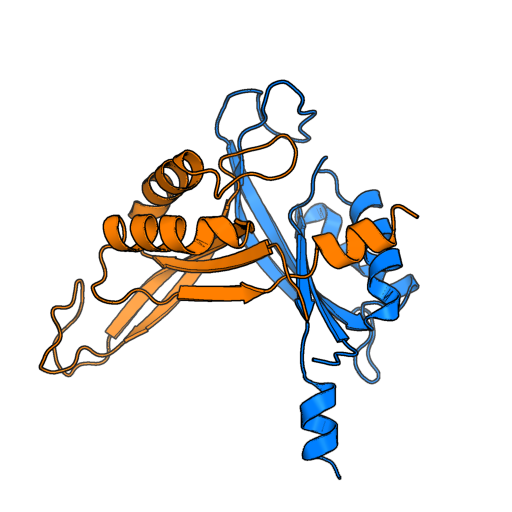57 1 98.81 7 LYS B N 1
ATOM 999 C CA . LYS B 1 7 ? -2.809 1.748 -4.871 1 98.81 7 LYS B CA 1
ATOM 1000 C C . LYS B 1 7 ? -3.373 0.423 -5.375 1 98.81 7 LYS B C 1
ATOM 1002 O O . LYS B 1 7 ? -4.582 0.196 -5.32 1 98.81 7 LYS B O 1
ATOM 1007 N N . ILE B 1 8 ? -2.549 -0.442 -5.918 1 98.88 8 ILE B N 1
ATOM 1008 C CA . ILE B 1 8 ? -2.965 -1.794 -6.277 1 98.88 8 ILE B CA 1
ATOM 1009 C C . ILE B 1 8 ? -2.365 -2.797 -5.297 1 98.88 8 ILE B C 1
ATOM 1011 O O . ILE B 1 8 ? -1.164 -2.76 -5.016 1 98.88 8 ILE B O 1
ATOM 1015 N N . GLU B 1 9 ? -3.184 -3.627 -4.73 1 98.88 9 GLU B N 1
ATOM 1016 C CA . GLU B 1 9 ? -2.76 -4.781 -3.941 1 98.88 9 GLU B CA 1
ATOM 1017 C C . GLU B 1 9 ? -3.072 -6.086 -4.664 1 98.88 9 GLU B C 1
ATOM 1019 O O . GLU B 1 9 ? -4.172 -6.262 -5.191 1 98.88 9 GLU B O 1
ATOM 1024 N N . VAL B 1 10 ? -2.111 -6.93 -4.668 1 98.75 10 VAL B N 1
ATOM 1025 C CA . VAL B 1 10 ? -2.307 -8.242 -5.277 1 98.75 10 VAL B CA 1
ATOM 1026 C C . VAL B 1 10 ? -1.718 -9.32 -4.375 1 98.75 10 VAL B C 1
ATOM 1028 O O . VAL B 1 10 ? -0.634 -9.148 -3.812 1 98.75 10 VAL B O 1
ATOM 1031 N N . PHE B 1 11 ? -2.422 -10.422 -4.207 1 98.62 11 PHE B N 1
ATOM 1032 C CA . PHE B 1 11 ? -1.966 -11.57 -3.43 1 98.62 11 PHE B CA 1
ATOM 1033 C C . PHE B 1 11 ? -1.441 -12.664 -4.344 1 98.62 11 PHE B C 1
ATOM 1035 O O . PHE B 1 11 ? -2.154 -13.133 -5.234 1 98.62 11 PHE B O 1
ATOM 1042 N N . ILE B 1 12 ? -0.231 -13.078 -4.148 1 98.44 12 ILE B N 1
ATOM 1043 C CA . ILE B 1 12 ? 0.46 -13.906 -5.129 1 98.44 12 ILE B CA 1
ATOM 1044 C C . ILE B 1 12 ? 1.546 -14.734 -4.438 1 98.44 12 ILE B C 1
ATOM 1046 O O . ILE B 1 12 ? 2.145 -14.281 -3.459 1 98.44 12 ILE B O 1
ATOM 1050 N N . PRO B 1 13 ? 1.812 -15.953 -4.922 1 97.88 13 PRO B N 1
ATOM 1051 C CA . PRO B 1 13 ? 2.943 -16.703 -4.371 1 97.88 13 PRO B CA 1
ATOM 1052 C C . PRO B 1 13 ? 4.27 -15.953 -4.512 1 97.88 13 PRO B C 1
ATOM 1054 O O . PRO B 1 13 ? 4.504 -15.297 -5.527 1 97.88 13 PRO B O 1
ATOM 1057 N N . GLU B 1 14 ? 5.117 -16.094 -3.574 1 98.12 14 GLU B N 1
ATOM 1058 C CA . GLU B 1 14 ? 6.352 -15.312 -3.465 1 98.12 14 GLU B CA 1
ATOM 1059 C C . GLU B 1 14 ? 7.234 -15.508 -4.691 1 98.12 14 GLU B C 1
ATOM 1061 O O . GLU B 1 14 ? 7.902 -14.57 -5.137 1 98.12 14 GLU B O 1
ATOM 1066 N N . GLU B 1 15 ? 7.258 -16.703 -5.223 1 97.81 15 GLU B N 1
ATOM 1067 C CA . GLU B 1 15 ? 8.172 -17.047 -6.309 1 97.81 15 GLU B CA 1
ATOM 1068 C C . GLU B 1 15 ? 7.848 -16.25 -7.57 1 97.81 15 GLU B C 1
ATOM 1070 O O . GLU B 1 15 ? 8.648 -16.219 -8.508 1 97.81 15 GLU B O 1
ATOM 1075 N N . TYR B 1 16 ? 6.762 -15.508 -7.691 1 98.5 16 TYR B N 1
ATOM 1076 C CA . TYR B 1 16 ? 6.352 -14.805 -8.898 1 98.5 16 TYR B CA 1
ATOM 1077 C C . TYR B 1 16 ? 6.586 -13.305 -8.758 1 98.5 16 TYR B C 1
ATOM 1079 O O . TYR B 1 16 ? 6.391 -12.547 -9.711 1 98.5 16 TYR B O 1
ATOM 1087 N N . ILE B 1 17 ? 7.023 -12.805 -7.656 1 98.75 17 ILE B N 1
ATOM 1088 C CA . ILE B 1 17 ? 7.059 -11.383 -7.328 1 98.75 17 ILE B CA 1
ATOM 1089 C C . ILE B 1 17 ? 8.047 -10.672 -8.242 1 98.75 17 ILE B C 1
ATOM 1091 O O . ILE B 1 17 ? 7.754 -9.594 -8.766 1 98.75 17 ILE B O 1
ATOM 1095 N N . GLU B 1 18 ? 9.195 -11.273 -8.445 1 98.62 18 GLU B N 1
ATOM 1096 C CA . GLU B 1 18 ? 10.203 -10.602 -9.25 1 98.62 18 GLU B CA 1
ATOM 1097 C C . GLU B 1 18 ? 9.75 -10.453 -10.703 1 98.62 18 GLU B C 1
ATOM 1099 O O . GLU B 1 18 ? 9.945 -9.398 -11.312 1 98.62 18 GLU B O 1
ATOM 1104 N N . THR B 1 19 ? 9.18 -11.5 -11.234 1 98.81 19 THR B N 1
ATOM 1105 C CA . THR B 1 19 ? 8.656 -11.43 -12.594 1 98.81 19 THR B CA 1
ATOM 1106 C C . THR B 1 19 ? 7.527 -10.398 -12.68 1 98.81 19 THR B C 1
ATOM 1108 O O . THR B 1 19 ? 7.477 -9.609 -13.625 1 98.81 19 THR B O 1
ATOM 1111 N N . LEU B 1 20 ? 6.648 -10.438 -11.711 1 98.88 20 LEU B N 1
ATOM 1112 C CA . LEU B 1 20 ? 5.559 -9.461 -11.664 1 98.88 20 LEU B CA 1
ATOM 1113 C C . LEU B 1 20 ? 6.098 -8.039 -11.625 1 98.88 20 LEU B C 1
ATOM 1115 O O . LEU B 1 20 ? 5.672 -7.188 -12.406 1 98.88 20 LEU B O 1
ATOM 1119 N N . ARG B 1 21 ? 7.059 -7.82 -10.727 1 98.75 21 ARG B N 1
ATOM 1120 C CA . ARG B 1 21 ? 7.711 -6.523 -10.586 1 98.75 21 ARG B CA 1
ATOM 1121 C C . ARG B 1 21 ? 8.273 -6.043 -11.922 1 98.75 21 ARG B C 1
ATOM 1123 O O . ARG B 1 21 ? 8.008 -4.914 -12.336 1 98.75 21 ARG B O 1
ATOM 1130 N N . ASP B 1 22 ? 9.008 -6.902 -12.594 1 98.88 22 ASP B N 1
ATOM 1131 C CA . ASP B 1 22 ? 9.68 -6.523 -13.828 1 98.88 22 ASP B CA 1
ATOM 1132 C C . ASP B 1 22 ? 8.672 -6.184 -14.922 1 98.88 22 ASP B C 1
ATOM 1134 O O . ASP B 1 22 ? 8.836 -5.191 -15.641 1 98.88 22 ASP B O 1
ATOM 1138 N N . GLU B 1 23 ? 7.648 -6.938 -15.055 1 98.88 23 GLU B N 1
ATOM 1139 C CA . GLU B 1 23 ? 6.668 -6.719 -16.125 1 98.88 23 GLU B CA 1
ATOM 1140 C C . GLU B 1 23 ? 5.816 -5.484 -15.836 1 98.88 23 GLU B C 1
ATOM 1142 O O . GLU B 1 23 ? 5.473 -4.742 -16.766 1 98.88 23 GLU B O 1
ATOM 1147 N N . LEU B 1 24 ? 5.449 -5.25 -14.586 1 98.88 24 LEU B N 1
ATOM 1148 C CA . LEU B 1 24 ? 4.73 -4.035 -14.219 1 98.88 24 LEU B CA 1
ATOM 1149 C C . LEU B 1 24 ? 5.594 -2.801 -14.461 1 98.88 24 LEU B C 1
ATOM 1151 O O . LEU B 1 24 ? 5.086 -1.756 -14.875 1 98.88 24 LEU B O 1
ATOM 1155 N N . ASN B 1 25 ? 6.867 -2.943 -14.156 1 98.88 25 ASN B N 1
ATOM 1156 C CA . ASN B 1 25 ? 7.777 -1.82 -14.352 1 98.88 25 ASN B CA 1
ATOM 1157 C C . ASN B 1 25 ? 7.871 -1.431 -15.828 1 98.88 25 ASN B C 1
ATOM 1159 O O . ASN B 1 25 ? 7.988 -0.248 -16.156 1 98.88 25 ASN B O 1
ATOM 1163 N N . LYS B 1 26 ? 7.789 -2.408 -16.703 1 98.75 26 LYS B N 1
ATOM 1164 C CA . LYS B 1 26 ? 7.879 -2.166 -18.141 1 98.75 26 LYS B CA 1
ATOM 1165 C C . LYS B 1 26 ? 6.773 -1.224 -18.609 1 98.75 26 LYS B C 1
ATOM 1167 O O . LYS B 1 26 ? 6.969 -0.438 -19.547 1 98.75 26 LYS B O 1
ATOM 1172 N N . ILE B 1 27 ? 5.672 -1.261 -17.984 1 98.56 27 ILE B N 1
ATOM 1173 C CA . ILE B 1 27 ? 4.562 -0.428 -18.438 1 98.56 27 ILE B CA 1
ATOM 1174 C C . ILE B 1 27 ? 4.508 0.853 -17.609 1 98.56 27 ILE B C 1
ATOM 1176 O O . ILE B 1 27 ? 3.574 1.646 -17.75 1 98.56 27 ILE B O 1
ATOM 1180 N N . GLY B 1 28 ? 5.395 0.997 -16.641 1 98.38 28 GLY B N 1
ATOM 1181 C CA . GLY B 1 28 ? 5.504 2.234 -15.883 1 98.38 28 GLY B CA 1
ATOM 1182 C C . GLY B 1 28 ? 4.719 2.211 -14.578 1 98.38 28 GLY B C 1
ATOM 1183 O O . GLY B 1 28 ? 4.492 3.256 -13.969 1 98.38 28 GLY B O 1
ATOM 1184 N N . ALA B 1 29 ? 4.34 1.009 -14.047 1 98.5 29 ALA B N 1
ATOM 1185 C CA . ALA B 1 29 ? 3.443 0.909 -12.898 1 98.5 29 ALA B CA 1
ATOM 1186 C C . ALA B 1 29 ? 4.234 0.736 -11.602 1 98.5 29 ALA B C 1
ATOM 1188 O O . ALA B 1 29 ? 3.662 0.415 -10.562 1 98.5 29 ALA B O 1
ATOM 1189 N N . CYS B 1 30 ? 5.543 0.957 -11.602 1 98.44 30 CYS B N 1
ATOM 1190 C CA . CYS B 1 30 ? 6.379 0.84 -10.414 1 98.44 30 CYS B CA 1
ATOM 1191 C C . CYS B 1 30 ? 7.344 2.016 -10.305 1 98.44 30 CYS B C 1
ATOM 1193 O O . CYS B 1 30 ? 8.477 1.854 -9.859 1 98.44 30 CYS B O 1
ATOM 1195 N N . LYS B 1 31 ? 6.844 3.135 -10.719 1 97.25 31 LYS B N 1
ATOM 1196 C CA . LYS B 1 31 ? 7.672 4.336 -10.672 1 97.25 31 LYS B CA 1
ATOM 1197 C C . LYS B 1 31 ? 7.277 5.234 -9.508 1 97.25 31 LYS B C 1
ATOM 1199 O O . LYS B 1 31 ? 6.086 5.43 -9.242 1 97.25 31 LYS B O 1
ATOM 1204 N N . THR B 1 32 ? 8.273 5.809 -8.789 1 94.69 32 THR B N 1
ATOM 1205 C CA . THR B 1 32 ? 8.117 6.801 -7.73 1 94.69 32 THR B CA 1
ATOM 1206 C C . THR B 1 32 ? 9.273 7.797 -7.75 1 94.69 32 THR B C 1
ATOM 1208 O O . THR B 1 32 ? 10.414 7.438 -7.445 1 94.69 32 THR B O 1
ATOM 1211 N N . GLY B 1 33 ? 8.961 9.078 -8.055 1 94.19 33 GLY B N 1
ATOM 1212 C CA . GLY B 1 33 ? 10.023 10.055 -8.172 1 94.19 33 GLY B CA 1
ATOM 1213 C C . GLY B 1 33 ? 11.094 9.656 -9.18 1 94.19 33 GLY B C 1
ATOM 1214 O O . GLY B 1 33 ? 10.789 9.359 -10.336 1 94.19 33 GLY B O 1
ATOM 1215 N N . GLU B 1 34 ? 12.344 9.523 -8.664 1 96.94 34 GLU B N 1
ATOM 1216 C CA . GLU B 1 34 ? 13.484 9.188 -9.508 1 96.94 34 GLU B CA 1
ATOM 1217 C C . GLU B 1 34 ? 13.883 7.727 -9.336 1 96.94 34 GLU B C 1
ATOM 1219 O O . GLU B 1 34 ? 15.062 7.375 -9.477 1 96.94 34 GLU B O 1
ATOM 1224 N N . TYR B 1 35 ? 12.922 6.93 -8.977 1 97.81 35 TYR B N 1
ATOM 1225 C CA . TYR B 1 35 ? 13.125 5.496 -8.797 1 97.81 35 TYR B CA 1
ATOM 1226 C C . TYR B 1 35 ? 12.094 4.699 -9.586 1 97.81 35 TYR B C 1
ATOM 1228 O O . TYR B 1 35 ? 10.969 5.164 -9.797 1 97.81 35 TYR B O 1
ATOM 1236 N N . ASP B 1 36 ? 12.523 3.535 -10.039 1 98.19 36 ASP B N 1
ATOM 1237 C CA . ASP B 1 36 ? 11.562 2.584 -10.594 1 98.19 36 ASP B CA 1
ATOM 1238 C C . ASP B 1 36 ? 11.742 1.198 -9.977 1 98.19 36 ASP B C 1
ATOM 1240 O O . ASP B 1 36 ? 12.43 1.05 -8.961 1 98.19 36 ASP B O 1
ATOM 1244 N N . HIS B 1 37 ? 10.914 0.189 -10.469 1 98.62 37 HIS B N 1
ATOM 1245 C CA . HIS B 1 37 ? 10.875 -1.125 -9.836 1 98.62 37 HIS B CA 1
ATOM 1246 C C . HIS B 1 37 ? 10.461 -1.021 -8.375 1 98.62 37 HIS B C 1
ATOM 1248 O O . HIS B 1 37 ? 10.891 -1.828 -7.543 1 98.62 37 HIS B O 1
ATOM 1254 N N . CYS B 1 38 ? 9.758 0.06 -8.023 1 98.56 38 CYS B N 1
ATOM 1255 C CA . CYS B 1 38 ? 9.32 0.246 -6.648 1 98.56 38 CYS B CA 1
ATOM 1256 C C . CYS B 1 38 ? 8.109 -0.625 -6.34 1 98.56 38 CYS B C 1
ATOM 1258 O O . CYS B 1 38 ? 7.086 -0.539 -7.023 1 98.56 38 CYS B O 1
ATOM 1260 N N . LEU B 1 39 ? 8.219 -1.44 -5.324 1 98.31 39 LEU B N 1
ATOM 1261 C CA . LEU B 1 39 ? 7.16 -2.32 -4.84 1 98.31 39 LEU B CA 1
ATOM 1262 C C . LEU B 1 39 ? 7.434 -2.762 -3.406 1 98.31 39 LEU B C 1
ATOM 1264 O O . LEU B 1 39 ? 8.594 -2.941 -3.02 1 98.31 39 LEU B O 1
ATOM 1268 N N . SER B 1 40 ? 6.348 -2.834 -2.65 1 98.69 40 SER B N 1
ATOM 1269 C CA . SER B 1 40 ? 6.461 -3.441 -1.328 1 98.69 40 SER B CA 1
ATOM 1270 C C . SER B 1 40 ? 5.637 -4.723 -1.237 1 98.69 40 SER B C 1
ATOM 1272 O O . SER B 1 40 ? 4.629 -4.871 -1.93 1 98.69 40 SER B O 1
ATOM 1274 N N . TYR B 1 41 ? 6.156 -5.668 -0.398 1 98.81 41 TYR B N 1
ATOM 1275 C CA . TYR B 1 41 ? 5.375 -6.887 -0.209 1 98.81 41 TYR B CA 1
ATOM 1276 C C . TYR B 1 41 ? 5.578 -7.449 1.192 1 98.81 41 TYR B C 1
ATOM 1278 O O . TYR B 1 41 ? 6.57 -7.141 1.855 1 98.81 41 TYR B O 1
ATOM 1286 N N . SER B 1 42 ? 4.621 -8.18 1.634 1 98.75 42 SER B N 1
ATOM 1287 C CA . SER B 1 42 ? 4.645 -8.836 2.939 1 98.75 42 SER B CA 1
ATOM 1288 C C . SER B 1 42 ? 4.086 -10.25 2.859 1 98.75 42 SER B C 1
ATOM 1290 O O . SER B 1 42 ? 3.254 -10.547 1.999 1 98.75 42 SER B O 1
ATOM 1292 N N . SER B 1 43 ? 4.586 -11.117 3.795 1 98.31 43 SER B N 1
ATOM 1293 C CA . SER B 1 43 ? 4.066 -12.477 3.896 1 98.31 43 SER B CA 1
ATOM 1294 C C . SER B 1 43 ? 2.674 -12.484 4.52 1 98.31 43 SER B C 1
ATOM 1296 O O . SER B 1 43 ? 2.418 -11.781 5.496 1 98.31 43 SER B O 1
ATOM 1298 N N . VAL B 1 44 ? 1.806 -13.281 3.928 1 98.38 44 VAL B N 1
ATOM 1299 C CA . VAL B 1 44 ? 0.459 -13.461 4.465 1 98.38 44 VAL B CA 1
ATOM 1300 C C . VAL B 1 44 ? 0.037 -14.922 4.332 1 98.38 44 VAL B C 1
ATOM 1302 O O . VAL B 1 44 ? 0.682 -15.695 3.627 1 98.38 44 VAL B O 1
ATOM 1305 N N . LYS B 1 45 ? -0.958 -15.281 5.082 1 97.94 45 LYS B N 1
ATOM 1306 C CA . LYS B 1 45 ? -1.637 -16.562 4.922 1 97.94 45 LYS B CA 1
ATOM 1307 C C . LYS B 1 45 ? -3.039 -16.375 4.348 1 97.94 45 LYS B C 1
ATOM 1309 O O . LYS B 1 45 ? -3.711 -15.383 4.648 1 97.94 45 LYS B O 1
ATOM 1314 N N . GLY B 1 46 ? -3.418 -17.344 3.496 1 96.75 46 GLY B N 1
ATOM 1315 C CA . GLY B 1 46 ? -4.73 -17.266 2.879 1 96.75 46 GLY B CA 1
ATOM 1316 C C . GLY B 1 46 ? -5.547 -18.531 3.031 1 96.75 46 GLY B C 1
ATOM 1317 O O . GLY B 1 46 ? -4.988 -19.609 3.248 1 96.75 46 GLY B O 1
ATOM 1318 N N . TYR B 1 47 ? -6.836 -18.344 2.971 1 97.81 47 TYR B N 1
ATOM 1319 C CA . TYR B 1 47 ? -7.789 -19.453 2.893 1 97.81 47 TYR B CA 1
ATOM 1320 C C . TYR B 1 47 ? -8.586 -19.391 1.594 1 97.81 47 TYR B C 1
ATOM 1322 O O . TYR B 1 47 ? -8.867 -18.312 1.078 1 97.81 47 TYR B O 1
ATOM 1330 N N . TRP B 1 48 ? -8.898 -20.609 1.074 1 96.75 48 TRP B N 1
ATOM 1331 C CA . TRP B 1 48 ? -9.805 -20.672 -0.067 1 96.75 48 TRP B CA 1
ATOM 1332 C C . TRP B 1 48 ? -10.453 -22.062 -0.161 1 96.75 48 TRP B C 1
ATOM 1334 O O . TRP B 1 48 ? -9.977 -23.016 0.458 1 96.75 48 TRP B O 1
ATOM 1344 N N . ARG B 1 49 ? -11.539 -22.109 -0.854 1 97.62 49 ARG B N 1
ATOM 1345 C CA . ARG B 1 49 ? -12.195 -23.375 -1.215 1 97.62 49 ARG B CA 1
ATOM 1346 C C . ARG B 1 49 ? -12.586 -23.375 -2.688 1 97.62 49 ARG B C 1
ATOM 1348 O O . ARG B 1 49 ? -13.508 -22.672 -3.094 1 97.62 49 ARG B O 1
ATOM 1355 N N . PRO B 1 50 ? -11.898 -24.281 -3.49 1 96.62 50 PRO B N 1
ATOM 1356 C CA . PRO B 1 50 ? -12.367 -24.422 -4.867 1 96.62 50 PRO B CA 1
ATOM 1357 C C . PRO B 1 50 ? -13.758 -25.062 -4.957 1 96.62 50 PRO B C 1
ATOM 1359 O O . PRO B 1 50 ? -14.031 -26.047 -4.273 1 96.62 50 PRO B O 1
ATOM 1362 N N . LEU B 1 51 ? -14.578 -24.406 -5.832 1 97.12 51 LEU B N 1
ATOM 1363 C CA . LEU B 1 51 ? -15.906 -24.953 -6.066 1 97.12 51 LEU B CA 1
ATOM 1364 C C . LEU B 1 51 ? -15.938 -25.781 -7.344 1 97.12 51 LEU B C 1
ATOM 1366 O O . LEU B 1 51 ? -14.906 -25.984 -7.988 1 97.12 51 LEU B O 1
ATOM 1370 N N . GLU B 1 52 ? -17 -26.438 -7.711 1 95.81 52 GLU B N 1
ATOM 1371 C CA . GLU B 1 52 ? -17.141 -27.453 -8.75 1 95.81 52 GLU B CA 1
ATOM 1372 C C . GLU B 1 52 ? -16.594 -26.953 -10.086 1 95.81 52 GLU B C 1
ATOM 1374 O O . GLU B 1 52 ? -15.938 -27.703 -10.812 1 95.81 52 GLU B O 1
ATOM 1379 N N . GLU B 1 53 ? -16.734 -25.75 -10.461 1 95.19 53 GLU B N 1
ATOM 1380 C CA . GLU B 1 53 ? -16.359 -25.234 -11.773 1 95.19 53 GLU B CA 1
ATOM 1381 C C . GLU B 1 53 ? -14.953 -24.625 -11.742 1 95.19 53 GLU B C 1
ATOM 1383 O O . GLU B 1 53 ? -14.453 -24.156 -12.766 1 95.19 53 GLU B O 1
ATOM 1388 N N . ALA B 1 54 ? -14.328 -24.828 -10.602 1 94.06 54 ALA B N 1
ATOM 1389 C CA . ALA B 1 54 ? -13.016 -24.203 -10.477 1 94.06 54 ALA B CA 1
ATOM 1390 C C . ALA B 1 54 ? -11.93 -25.094 -11.07 1 94.06 54 ALA B C 1
ATOM 1392 O O . ALA B 1 54 ? -12.086 -26.312 -11.141 1 94.06 54 ALA B O 1
ATOM 1393 N N . SER B 1 55 ? -10.781 -24.562 -11.57 1 93.38 55 SER B N 1
ATOM 1394 C CA . SER B 1 55 ? -9.516 -25.172 -11.938 1 93.38 55 SER B CA 1
ATOM 1395 C C . SER B 1 55 ? -8.375 -24.656 -11.07 1 93.38 55 SER B C 1
ATOM 1397 O O . SER B 1 55 ? -7.562 -23.844 -11.539 1 93.38 55 SER B O 1
ATOM 1399 N N . PRO B 1 56 ? -8.289 -25.141 -9.859 1 92.5 56 PRO B N 1
ATOM 1400 C CA . PRO B 1 56 ? -7.379 -24.531 -8.891 1 92.5 56 PRO B CA 1
ATOM 1401 C C . PRO B 1 56 ? -5.914 -24.844 -9.18 1 92.5 56 PRO B C 1
ATOM 1403 O O . PRO B 1 56 ? -5.59 -25.953 -9.625 1 92.5 56 PRO B O 1
ATOM 1406 N N . PHE B 1 57 ? -5.098 -23.766 -8.984 1 91.38 57 PHE B N 1
ATOM 1407 C CA . PHE B 1 57 ? -3.65 -23.938 -8.992 1 91.38 57 PHE B CA 1
ATOM 1408 C C . PHE B 1 57 ? -3.207 -24.859 -7.871 1 91.38 57 PHE B C 1
ATOM 1410 O O . PHE B 1 57 ? -2.33 -25.703 -8.07 1 91.38 57 PHE B O 1
ATOM 1417 N N . ASN B 1 58 ? -3.807 -24.672 -6.723 1 91.44 58 ASN B N 1
ATOM 1418 C CA . ASN B 1 58 ? -3.635 -25.516 -5.543 1 91.44 58 ASN B CA 1
ATOM 1419 C C . ASN B 1 58 ? -4.969 -25.812 -4.867 1 91.44 58 ASN B C 1
ATOM 1421 O O . ASN B 1 58 ? -5.898 -25 -4.934 1 91.44 58 ASN B O 1
ATOM 1425 N N . GLY B 1 59 ? -5.012 -27.031 -4.258 1 92.75 59 GLY B N 1
ATOM 1426 C CA .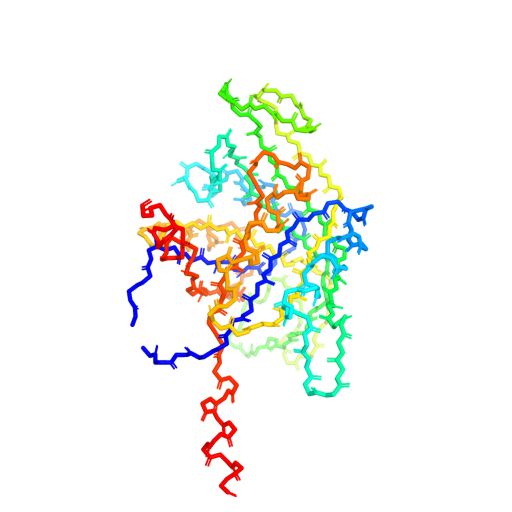 GLY B 1 59 ? -6.199 -27.375 -3.494 1 92.75 59 GLY B CA 1
ATOM 1427 C C . GLY B 1 59 ? -7.09 -28.375 -4.195 1 92.75 59 GLY B C 1
ATOM 1428 O O . GLY B 1 59 ? -6.855 -28.719 -5.359 1 92.75 59 GLY B O 1
ATOM 1429 N N . GLU B 1 60 ? -8.102 -28.859 -3.371 1 94.38 60 GLU B N 1
ATOM 1430 C CA . GLU B 1 60 ? -9.078 -29.828 -3.859 1 94.38 60 GLU B CA 1
ATOM 1431 C C . GLU B 1 60 ? -10.484 -29.25 -3.859 1 94.38 60 GLU B C 1
ATOM 1433 O O . GLU B 1 60 ? -10.875 -28.547 -2.92 1 94.38 60 GLU B O 1
ATOM 1438 N N . ILE B 1 61 ? -11.211 -29.672 -4.926 1 95.94 61 ILE B N 1
ATOM 1439 C CA . ILE B 1 61 ? -12.586 -29.203 -5.055 1 95.94 61 ILE B CA 1
ATOM 1440 C C . ILE B 1 61 ? -13.383 -29.578 -3.805 1 95.94 61 ILE B C 1
ATOM 1442 O O . ILE B 1 61 ? -13.32 -30.719 -3.342 1 95.94 61 ILE B O 1
ATOM 1446 N N . GLY B 1 62 ? -14 -28.578 -3.215 1 97.38 62 GLY B N 1
ATOM 1447 C CA . GLY B 1 62 ? -14.906 -28.812 -2.1 1 97.38 62 GLY B CA 1
ATOM 1448 C C . GLY B 1 62 ? -14.219 -28.734 -0.749 1 97.38 62 GLY B C 1
ATOM 1449 O O . GLY B 1 62 ? -14.883 -28.719 0.291 1 97.38 62 GLY B O 1
ATOM 1450 N N . GLN B 1 63 ? -12.945 -28.625 -0.719 1 97.69 63 GLN B N 1
ATOM 1451 C CA . GLN B 1 63 ? -12.203 -28.641 0.541 1 97.69 63 GLN B CA 1
ATOM 1452 C C . GLN B 1 63 ? -11.594 -27.266 0.832 1 97.69 63 GLN B C 1
ATOM 1454 O O . GLN B 1 63 ? -11.047 -26.625 -0.065 1 97.69 63 GLN B O 1
ATOM 1459 N N . ILE B 1 64 ? -11.719 -26.828 2.119 1 98 64 ILE B N 1
ATOM 1460 C CA . ILE B 1 64 ? -11.055 -25.609 2.543 1 98 64 ILE B CA 1
ATOM 1461 C C . ILE B 1 64 ? -9.547 -25.812 2.57 1 98 64 ILE B C 1
ATOM 1463 O O . ILE B 1 64 ? -9.055 -26.812 3.105 1 98 64 ILE B O 1
ATOM 1467 N N . CYS B 1 65 ? -8.836 -24.875 1.984 1 97.12 65 CYS B N 1
ATOM 1468 C CA . CYS B 1 65 ? -7.379 -24.906 1.882 1 97.12 65 CYS B CA 1
ATOM 1469 C C . CYS B 1 65 ? -6.758 -23.688 2.557 1 97.12 65 CYS B C 1
ATOM 1471 O O . CYS B 1 65 ? -7.422 -22.656 2.73 1 97.12 65 CYS B O 1
ATOM 1473 N N . GLU B 1 66 ? -5.496 -23.875 2.955 1 96.81 66 GLU B N 1
ATOM 1474 C CA . GLU B 1 66 ? -4.68 -22.781 3.496 1 96.81 66 GLU B CA 1
ATOM 1475 C C . GLU B 1 66 ? -3.289 -22.766 2.871 1 96.81 66 GLU B C 1
ATOM 1477 O O . GLU B 1 66 ? -2.781 -23.812 2.457 1 96.81 66 GLU B O 1
ATOM 1482 N N . GLY B 1 67 ? -2.729 -21.516 2.859 1 95.94 67 GLY B N 1
ATOM 1483 C CA . GLY B 1 67 ? -1.385 -21.453 2.305 1 95.94 67 GLY B CA 1
ATOM 1484 C C . GLY B 1 67 ? -0.708 -20.109 2.525 1 95.94 67 GLY B C 1
ATOM 1485 O O . GLY B 1 67 ? -1.368 -19.125 2.846 1 95.94 67 GLY B O 1
ATOM 1486 N N . GLN B 1 68 ? 0.612 -20.172 2.346 1 97.69 68 GLN B N 1
ATOM 1487 C CA . GLN B 1 68 ? 1.432 -18.969 2.428 1 97.69 68 GLN B CA 1
ATOM 1488 C C . GLN B 1 68 ? 1.495 -18.25 1.082 1 97.69 68 GLN B C 1
ATOM 1490 O O . GLN B 1 68 ? 1.649 -18.891 0.039 1 97.69 68 GLN B O 1
ATOM 1495 N N . GLU B 1 69 ? 1.344 -16.984 1.09 1 98.06 69 GLU B N 1
ATOM 1496 C CA . GLU B 1 69 ? 1.551 -16.125 -0.067 1 98.06 69 GLU B CA 1
ATOM 1497 C C . GLU B 1 69 ? 2.02 -14.734 0.36 1 98.06 69 GLU B C 1
ATOM 1499 O O . GLU B 1 69 ? 2.484 -14.547 1.486 1 98.06 69 GLU B O 1
ATOM 1504 N N . CYS B 1 70 ? 2.029 -13.828 -0.636 1 98.75 70 CYS B N 1
ATOM 1505 C CA . CYS B 1 70 ? 2.439 -12.461 -0.325 1 98.75 70 CYS B CA 1
ATOM 1506 C C . CYS B 1 70 ? 1.398 -11.461 -0.8 1 98.75 70 CYS B C 1
ATOM 1508 O O . CYS B 1 70 ? 0.676 -11.719 -1.765 1 98.75 70 CYS B O 1
ATOM 1510 N N . LYS B 1 71 ? 1.273 -10.43 -0.015 1 98.88 71 LYS B N 1
ATOM 1511 C CA . LYS B 1 71 ? 0.598 -9.219 -0.484 1 98.88 71 LYS B CA 1
ATOM 1512 C C . LYS B 1 71 ? 1.59 -8.242 -1.106 1 98.88 71 LYS B C 1
ATOM 1514 O O . LYS B 1 71 ? 2.498 -7.758 -0.429 1 98.88 71 LYS B O 1
ATOM 1519 N N . VAL B 1 72 ? 1.397 -8 -2.359 1 98.88 72 VAL B N 1
ATOM 1520 C CA . VAL B 1 72 ? 2.211 -7.035 -3.09 1 98.88 72 VAL B CA 1
ATOM 1521 C C . VAL B 1 72 ? 1.453 -5.715 -3.225 1 98.88 72 VAL B C 1
ATOM 1523 O O . VAL B 1 72 ? 0.253 -5.707 -3.51 1 98.88 72 VAL B O 1
ATOM 1526 N N . GLU B 1 73 ? 2.172 -4.613 -2.994 1 98.94 73 GLU B N 1
ATOM 1527 C CA . GLU B 1 73 ? 1.574 -3.285 -3.08 1 98.94 73 GLU B CA 1
ATOM 1528 C C . GLU B 1 73 ? 2.367 -2.383 -4.02 1 98.94 73 GLU B C 1
ATOM 1530 O O . GLU B 1 73 ? 3.586 -2.252 -3.883 1 98.94 73 GLU B O 1
ATOM 1535 N N . ILE B 1 74 ? 1.681 -1.723 -4.961 1 98.81 74 ILE B N 1
ATOM 1536 C CA . ILE B 1 74 ? 2.295 -0.741 -5.848 1 98.81 74 ILE B CA 1
ATOM 1537 C C . ILE B 1 74 ? 1.396 0.489 -5.957 1 98.81 74 ILE B C 1
ATOM 1539 O O . ILE B 1 74 ? 0.197 0.416 -5.68 1 98.81 74 ILE B O 1
ATOM 1543 N N . LYS B 1 75 ? 2.029 1.58 -6.301 1 98.31 75 LYS B N 1
ATOM 1544 C CA . LYS B 1 75 ? 1.364 2.828 -6.664 1 98.31 75 LYS B CA 1
ATOM 1545 C C . LYS B 1 75 ? 1.508 3.119 -8.156 1 98.31 75 LYS B C 1
ATOM 1547 O O . LYS B 1 75 ? 2.611 3.051 -8.703 1 98.31 75 LYS B O 1
ATOM 1552 N N . CYS B 1 76 ? 0.364 3.438 -8.82 1 98 76 CYS B N 1
ATOM 1553 C CA . CYS B 1 76 ? 0.495 3.818 -10.219 1 98 76 CYS B CA 1
ATOM 1554 C C . CYS B 1 76 ? -0.613 4.781 -10.633 1 98 76 CYS B C 1
ATOM 1556 O O . CYS B 1 76 ? -1.552 5.016 -9.867 1 98 76 CYS B O 1
ATOM 1558 N N . LYS B 1 77 ? -0.373 5.41 -11.789 1 98.12 77 LYS B N 1
ATOM 1559 C CA . LYS B 1 77 ? -1.375 6.297 -12.375 1 98.12 77 LYS B CA 1
ATOM 1560 C C . LYS B 1 77 ? -2.648 5.531 -12.727 1 98.12 77 LYS B C 1
ATOM 1562 O O . LYS B 1 77 ? -2.584 4.391 -13.188 1 98.12 77 LYS B O 1
ATOM 1567 N N . ARG B 1 78 ? -3.762 6.188 -12.531 1 98.12 78 ARG B N 1
ATOM 1568 C CA . ARG B 1 78 ? -5.07 5.609 -12.812 1 98.12 78 ARG B CA 1
ATOM 1569 C C . ARG B 1 78 ? -5.141 5.094 -14.242 1 98.12 78 ARG B C 1
ATOM 1571 O O . ARG B 1 78 ? -5.738 4.047 -14.508 1 98.12 78 ARG B O 1
ATOM 1578 N N . GLU B 1 79 ? -4.516 5.727 -15.234 1 98.31 79 GLU B N 1
ATOM 1579 C CA . GLU B 1 79 ? -4.598 5.391 -16.656 1 98.31 79 GLU B CA 1
ATOM 1580 C C . GLU B 1 79 ? -3.854 4.098 -16.969 1 98.31 79 GLU B C 1
ATOM 1582 O O . GLU B 1 79 ? -4.023 3.512 -18.031 1 98.31 79 GLU B O 1
ATOM 1587 N N . LEU B 1 80 ? -3.012 3.631 -16.047 1 98.62 80 LEU B N 1
ATOM 1588 C CA . LEU B 1 80 ? -2.211 2.432 -16.266 1 98.62 80 LEU B CA 1
ATOM 1589 C C . LEU B 1 80 ? -2.908 1.199 -15.703 1 98.62 80 LEU B C 1
ATOM 1591 O O . LEU B 1 80 ? -2.422 0.077 -15.859 1 98.62 80 LEU B O 1
ATOM 1595 N N . VAL B 1 81 ? -4.062 1.349 -15.078 1 98.69 81 VAL B N 1
ATOM 1596 C CA . VAL B 1 81 ? -4.695 0.28 -14.312 1 98.69 81 VAL B CA 1
ATOM 1597 C C . VAL B 1 81 ? -5.078 -0.866 -15.242 1 98.69 81 VAL B C 1
ATOM 1599 O O . VAL B 1 81 ? -4.859 -2.037 -14.922 1 98.69 81 VAL B O 1
ATOM 1602 N N . LYS B 1 82 ? -5.664 -0.573 -16.375 1 98.62 82 LYS B N 1
ATOM 1603 C CA . LYS B 1 82 ? -6.051 -1.62 -17.312 1 98.62 82 LYS B CA 1
ATOM 1604 C C . LYS B 1 82 ? -4.852 -2.477 -17.719 1 98.62 82 LYS B C 1
ATOM 1606 O O . LYS B 1 82 ? -4.914 -3.707 -17.641 1 98.62 82 LYS B O 1
ATOM 1611 N N . ASP B 1 83 ? -3.793 -1.809 -18.156 1 98.75 83 ASP B N 1
ATOM 1612 C CA . ASP B 1 83 ? -2.578 -2.518 -18.562 1 98.75 83 ASP B CA 1
ATOM 1613 C C . ASP B 1 83 ? -1.998 -3.307 -17.391 1 98.75 83 ASP B C 1
ATOM 1615 O O . ASP B 1 83 ? -1.513 -4.426 -17.562 1 98.75 83 ASP B O 1
ATOM 1619 N N . ALA B 1 84 ? -1.978 -2.713 -16.172 1 98.88 84 ALA B N 1
ATOM 1620 C CA . ALA B 1 84 ? -1.467 -3.389 -14.977 1 98.88 84 ALA B CA 1
ATOM 1621 C C . ALA B 1 84 ? -2.248 -4.668 -14.703 1 98.88 84 ALA B C 1
ATOM 1623 O O . ALA B 1 84 ? -1.66 -5.703 -14.367 1 98.88 84 ALA B O 1
ATOM 1624 N N . LEU B 1 85 ? -3.561 -4.59 -14.828 1 98.69 85 LEU B N 1
ATOM 1625 C CA . LEU B 1 85 ? -4.398 -5.762 -14.609 1 98.69 85 LEU B CA 1
ATOM 1626 C C . LEU B 1 85 ? -4.09 -6.855 -15.625 1 98.69 85 LEU B C 1
ATOM 1628 O O . LEU B 1 85 ? -4.094 -8.039 -15.289 1 98.69 85 LEU B O 1
ATOM 1632 N N . GLU B 1 86 ? -3.879 -6.512 -16.844 1 98.62 86 GLU B N 1
ATOM 1633 C CA . GLU B 1 86 ? -3.504 -7.484 -17.859 1 98.62 86 GLU B CA 1
ATOM 1634 C C . GLU B 1 86 ? -2.193 -8.18 -17.516 1 98.62 86 GLU B C 1
ATOM 1636 O O . GLU B 1 86 ? -2.088 -9.406 -17.609 1 98.62 86 GLU B O 1
ATOM 1641 N N . VAL B 1 87 ? -1.182 -7.402 -17.094 1 98.69 87 VAL B N 1
ATOM 1642 C CA . VAL B 1 87 ? 0.107 -7.949 -16.672 1 98.69 87 VAL B CA 1
ATOM 1643 C C . VAL B 1 87 ? -0.09 -8.914 -15.508 1 98.69 87 VAL B C 1
ATOM 1645 O O . VAL B 1 87 ? 0.448 -10.023 -15.508 1 98.69 87 VAL B O 1
ATOM 1648 N N . ILE B 1 88 ? -0.869 -8.516 -14.477 1 98.75 88 ILE B N 1
ATOM 1649 C CA . ILE B 1 88 ? -1.107 -9.328 -13.281 1 98.75 88 ILE B CA 1
ATOM 1650 C C . ILE B 1 88 ? -1.76 -10.648 -13.68 1 98.75 88 ILE B C 1
ATOM 1652 O O . ILE B 1 88 ? -1.325 -11.719 -13.242 1 98.75 88 ILE B O 1
ATOM 1656 N N . ASN B 1 89 ? -2.752 -10.555 -14.539 1 97.81 89 ASN B N 1
ATOM 1657 C CA . ASN B 1 89 ? -3.473 -11.758 -14.953 1 97.81 89 ASN B CA 1
ATOM 1658 C C . ASN B 1 89 ? -2.576 -12.695 -15.75 1 97.81 89 ASN B C 1
ATOM 1660 O O . ASN B 1 89 ? -2.725 -13.922 -15.672 1 97.81 89 ASN B O 1
ATOM 1664 N N . ASP B 1 90 ? -1.728 -12.156 -16.484 1 97.94 90 ASP B N 1
ATOM 1665 C CA . ASP B 1 90 ? -0.824 -12.953 -17.312 1 97.94 90 ASP B CA 1
ATOM 1666 C C . ASP B 1 90 ? 0.191 -13.703 -16.438 1 97.94 90 ASP B C 1
ATOM 1668 O O . ASP B 1 90 ? 0.575 -14.828 -16.766 1 97.94 90 ASP B O 1
ATOM 1672 N N . ILE B 1 91 ? 0.675 -13.086 -15.406 1 98 91 ILE B N 1
ATOM 1673 C CA . ILE B 1 91 ? 1.781 -13.609 -14.609 1 98 91 ILE B CA 1
ATOM 1674 C C . ILE B 1 91 ? 1.238 -14.492 -13.484 1 98 91 ILE B C 1
ATOM 1676 O O . ILE B 1 91 ? 1.879 -15.469 -13.094 1 98 91 ILE B O 1
ATOM 1680 N N . HIS B 1 92 ? 0.117 -14.164 -12.945 1 97.94 92 HIS B N 1
ATOM 1681 C CA . HIS B 1 92 ? -0.422 -14.82 -11.758 1 97.94 92 HIS B CA 1
ATOM 1682 C C . HIS B 1 92 ? -0.767 -16.281 -12.047 1 97.94 92 HIS B C 1
ATOM 1684 O O . HIS B 1 92 ? -1.394 -16.578 -13.062 1 97.94 92 HIS B O 1
ATOM 1690 N N . PRO B 1 93 ? -0.458 -17.156 -11.148 1 96.44 93 PRO B N 1
ATOM 1691 C CA . PRO B 1 93 ? -0.75 -18.578 -11.375 1 96.44 93 PRO B CA 1
ATOM 1692 C C . PRO B 1 93 ? -2.199 -18.938 -11.055 1 96.44 93 PRO B C 1
ATOM 1694 O O . PRO B 1 93 ? -2.693 -19.984 -11.5 1 96.44 93 PRO B O 1
ATOM 1697 N N . TYR B 1 94 ? -2.809 -18.078 -10.305 1 95.44 94 TYR B N 1
ATOM 1698 C CA . TYR B 1 94 ? -4.18 -18.391 -9.914 1 95.44 94 TYR B CA 1
ATOM 1699 C C . TYR B 1 94 ? -5.156 -18.031 -11.023 1 95.44 94 TYR B C 1
ATOM 1701 O O . TYR B 1 94 ? -4.973 -17.016 -11.711 1 95.44 94 TYR B O 1
ATOM 1709 N N . GLU B 1 95 ? -6.215 -18.797 -10.984 1 93.12 95 GLU B N 1
ATOM 1710 C CA . GLU B 1 95 ? -7.293 -18.547 -11.938 1 93.12 95 GLU B CA 1
ATOM 1711 C C . GLU B 1 95 ? -7.957 -17.188 -11.68 1 93.12 95 GLU B C 1
ATOM 1713 O O . GLU B 1 95 ? -8.289 -16.469 -12.617 1 93.12 95 GLU B O 1
ATOM 1718 N N . THR B 1 96 ? -8.211 -16.859 -10.461 1 93.81 96 THR B N 1
ATOM 1719 C CA . THR B 1 96 ? -8.859 -15.625 -10.047 1 93.81 96 THR B CA 1
ATOM 1720 C C . THR B 1 96 ? -8.062 -14.945 -8.93 1 93.81 96 THR B C 1
ATOM 1722 O O . THR B 1 96 ? -8.352 -15.141 -7.75 1 93.81 96 THR B O 1
ATOM 1725 N N . PRO B 1 97 ? -7.145 -14.164 -9.312 1 95.81 97 PRO B N 1
ATOM 1726 C CA . PRO B 1 97 ? -6.352 -13.477 -8.297 1 95.81 97 PRO B CA 1
ATOM 1727 C C . PRO B 1 97 ? -7.195 -12.539 -7.434 1 95.81 97 PRO B C 1
ATOM 1729 O O . PRO B 1 97 ? -8.141 -11.914 -7.926 1 95.81 97 PRO B O 1
ATOM 1732 N N . MET B 1 98 ? -6.883 -12.445 -6.16 1 97.06 98 MET B N 1
ATOM 1733 C CA . MET B 1 98 ? -7.438 -11.398 -5.309 1 97.06 98 MET B CA 1
ATOM 1734 C C . MET B 1 98 ? -6.688 -10.086 -5.504 1 97.06 98 MET B C 1
ATOM 1736 O O . MET B 1 98 ? -5.473 -10.023 -5.297 1 97.06 98 MET B O 1
ATOM 1740 N N . ILE B 1 99 ? -7.391 -9.055 -5.949 1 98.62 99 ILE B N 1
ATOM 1741 C CA . ILE B 1 99 ? -6.805 -7.758 -6.27 1 98.62 99 ILE B CA 1
ATOM 1742 C C . ILE B 1 99 ? -7.641 -6.645 -5.648 1 98.62 99 ILE B C 1
ATOM 1744 O O . ILE B 1 99 ? -8.875 -6.688 -5.691 1 98.62 99 ILE B O 1
ATOM 1748 N N . TYR B 1 100 ? -6.988 -5.648 -5.016 1 98.62 100 TYR B N 1
ATOM 1749 C CA . TYR B 1 100 ? -7.621 -4.406 -4.586 1 98.62 100 TYR B CA 1
ATOM 1750 C C . TYR B 1 100 ? -7.074 -3.217 -5.363 1 98.62 100 TYR B C 1
ATOM 1752 O O . TYR B 1 100 ? -5.855 -3.055 -5.492 1 98.62 100 TYR B O 1
ATOM 1760 N N . ILE B 1 101 ? -7.941 -2.467 -5.938 1 98.75 101 ILE B N 1
ATOM 1761 C CA . ILE B 1 101 ? -7.621 -1.171 -6.523 1 98.75 101 ILE B CA 1
ATOM 1762 C C . ILE B 1 101 ? -8.211 -0.055 -5.66 1 98.75 101 ILE B C 1
ATOM 1764 O O . ILE B 1 101 ? -9.43 0.081 -5.559 1 98.75 101 ILE B O 1
ATOM 1768 N N . ILE B 1 102 ? -7.316 0.691 -5.074 1 98.56 102 ILE B N 1
ATOM 1769 C CA . ILE B 1 102 ? -7.727 1.655 -4.062 1 98.56 102 ILE B CA 1
ATOM 1770 C C . ILE B 1 102 ? -7.363 3.068 -4.516 1 98.56 102 ILE B C 1
ATOM 1772 O O . ILE B 1 102 ? -6.188 3.377 -4.723 1 98.56 102 ILE B O 1
ATOM 1776 N N . PRO B 1 103 ? -8.367 3.941 -4.66 1 98 103 PRO B N 1
ATOM 1777 C CA . PRO B 1 103 ? -8 5.328 -4.949 1 98 103 PRO B CA 1
ATOM 1778 C C . PRO B 1 103 ? -7.121 5.945 -3.861 1 98 103 PRO B C 1
ATOM 1780 O O . PRO B 1 103 ? -7.328 5.68 -2.674 1 98 103 PRO B O 1
ATOM 1783 N N . ILE B 1 104 ? -6.117 6.637 -4.309 1 98 104 ILE B N 1
ATOM 1784 C CA . ILE B 1 104 ? -5.32 7.402 -3.361 1 98 104 ILE B CA 1
ATOM 1785 C C . ILE B 1 104 ? -5.332 8.883 -3.75 1 98 104 ILE B C 1
ATOM 1787 O O . ILE B 1 104 ? -5.539 9.219 -4.918 1 98 104 ILE B O 1
ATOM 1791 N N . LEU B 1 105 ? -5.102 9.734 -2.742 1 96.62 105 LEU B N 1
ATOM 1792 C CA . LEU B 1 105 ? -5.262 11.172 -2.938 1 96.62 105 LEU B CA 1
ATOM 1793 C C . LEU B 1 105 ? -3.932 11.898 -2.768 1 96.62 105 LEU B C 1
ATOM 1795 O O . LEU B 1 105 ? -3.898 13.055 -2.336 1 96.62 105 LEU B O 1
ATOM 1799 N N . ASN B 1 106 ? -2.865 11.203 -3.061 1 95.25 106 ASN B N 1
ATOM 1800 C CA . ASN B 1 106 ? -1.535 11.781 -2.92 1 95.25 106 ASN B CA 1
ATOM 1801 C C . ASN B 1 106 ? -1.401 13.078 -3.723 1 95.25 106 ASN B C 1
ATOM 1803 O O . ASN B 1 106 ? -1.023 14.109 -3.178 1 95.25 106 ASN B O 1
ATOM 1807 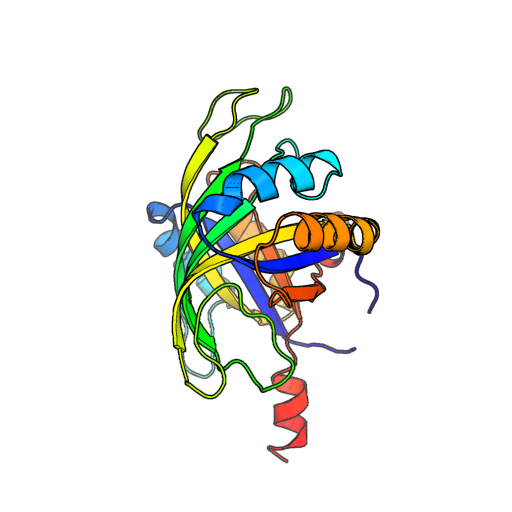N N . ASP B 1 107 ? -1.741 13.023 -4.949 1 92 107 ASP B N 1
ATOM 1808 C CA . ASP B 1 107 ? -1.608 14.172 -5.836 1 92 107 ASP B CA 1
ATOM 1809 C C . ASP B 1 107 ? -2.518 15.32 -5.391 1 92 107 ASP B C 1
ATOM 1811 O O . ASP B 1 107 ? -2.162 16.484 -5.527 1 92 107 ASP B O 1
ATOM 1815 N N . TYR B 1 108 ? -3.689 14.953 -4.949 1 91.5 108 TYR B N 1
ATOM 1816 C CA . TYR B 1 108 ? -4.637 15.953 -4.473 1 91.5 108 TYR B CA 1
ATOM 1817 C C . TYR B 1 108 ? -4.039 16.781 -3.336 1 91.5 108 TYR B C 1
ATOM 1819 O O . TYR B 1 108 ? -4.078 18.016 -3.365 1 91.5 108 TYR B O 1
ATOM 1827 N N . PHE B 1 109 ? -3.377 16.125 -2.406 1 92.56 109 PHE B N 1
ATOM 1828 C CA . PHE B 1 109 ? -2.846 16.812 -1.235 1 92.56 109 PHE B CA 1
ATOM 1829 C C . PHE B 1 109 ? -1.505 17.469 -1.552 1 92.56 109 PHE B C 1
ATOM 1831 O O . PHE B 1 109 ? -1.159 18.5 -0.976 1 92.56 109 PHE B O 1
ATOM 1838 N N . GLU B 1 110 ? -0.715 16.891 -2.367 1 86.88 110 GLU B N 1
ATOM 1839 C CA . GLU B 1 110 ? 0.551 17.5 -2.773 1 86.88 110 GLU B CA 1
ATOM 1840 C C . GLU B 1 110 ? 0.325 18.812 -3.512 1 86.88 110 GLU B C 1
ATOM 1842 O O . GLU B 1 110 ? 1.075 19.781 -3.322 1 86.88 110 GLU B O 1
ATOM 1847 N N . LYS B 1 111 ? -0.62 18.859 -4.344 1 82 111 LYS B N 1
ATOM 1848 C CA . LYS B 1 111 ? -0.924 20.062 -5.113 1 82 111 LYS B CA 1
ATOM 1849 C C . LYS B 1 111 ? -1.494 21.156 -4.223 1 82 111 LYS B C 1
ATOM 1851 O O . LYS B 1 111 ? -1.313 22.344 -4.496 1 82 111 LYS B O 1
ATOM 1856 N N . LEU B 1 112 ? -2.184 20.688 -3.24 1 75.44 112 LEU B N 1
ATOM 1857 C CA . LEU B 1 112 ? -2.705 21.672 -2.291 1 75.44 112 LEU B CA 1
ATOM 1858 C C . LEU B 1 112 ? -1.567 22.359 -1.547 1 75.44 112 LEU B C 1
ATOM 1860 O O . LEU B 1 112 ? -1.705 23.516 -1.128 1 75.44 112 LEU B O 1
ATOM 1864 N N . TYR B 1 113 ? -0.458 21.656 -1.394 1 66.75 113 TYR B N 1
ATOM 1865 C CA . TYR B 1 113 ? 0.697 22.203 -0.691 1 66.75 113 TYR B CA 1
ATOM 1866 C C . TYR B 1 113 ? 1.496 23.141 -1.597 1 66.75 113 TYR B C 1
ATOM 1868 O O . TYR B 1 113 ? 2.219 24.016 -1.115 1 66.75 113 TYR B O 1
ATOM 1876 N N . ILE B 1 114 ? 1.675 22.766 -2.834 1 57.25 114 ILE B N 1
ATOM 1877 C CA . ILE B 1 114 ? 2.426 23.625 -3.736 1 57.25 114 ILE B CA 1
ATOM 1878 C C . ILE B 1 114 ? 1.626 24.891 -4.02 1 57.25 114 ILE B C 1
ATOM 1880 O O . ILE B 1 114 ? 0.744 24.906 -4.879 1 57.25 114 ILE B O 1
ATOM 1884 N N . LYS B 1 115 ? 0.958 25.453 -2.92 1 44.88 115 LYS B N 1
ATOM 1885 C CA . LYS B 1 115 ? 0.505 26.812 -3.18 1 44.88 115 LYS B CA 1
ATOM 1886 C C . LYS B 1 115 ? 1.687 27.75 -3.402 1 44.88 115 LYS B C 1
ATOM 1888 O O . LYS B 1 115 ? 2.74 27.594 -2.781 1 44.88 115 LYS B O 1
#

Secondary structure (DSSP, 8-state):
---SEEEEEEEE-GGGHHHHHHHHHHTTTT-BTTB-S--EEEEEEEEEEE-TT---SSS-TT--EEEEEEEEEEEEEGGGHHHHHHHHHHH-SSSS--EEEEEE-HHHHHHHH--/---SEEEEEEEE-GGGHHHHHHHHHHTTTT-BTTEEEEEEEEEEEEEE---TT---SSS-TTS-EEEEEEEEEEEEEGGGHHHHHHHHHHH--SSS--EEEEEE-HHHHHHHH--

Foldseek 3Di:
DDFFKKKKKWKAAPVLVVVLLVQCQVLPQADDDPDGSHKDKDKDKDKDAADPPADFPDDDHPDIDMDIIMIMMTMGTPVCVVVSVVSCCVRGSGPDIDMDIGGDCVVVVCVVPVD/DDFFKKKKKWKAAPVLLVVLLVQCQVLPFADDDPDGSHKDKDKDKDKDAADPPADFPDDDHPDIDMDIIMIMITMGTPVCVVVSVVSCCVRGSGPDIDMDIGGDCVVVVVVVVVD

Solvent-accessible surface area (backbone atoms only — not comparable to full-atom values): 12802 Å² total; per-residue (Å²): 106,93,61,63,33,26,38,40,37,37,54,43,54,66,91,48,47,66,62,49,46,53,57,37,30,73,75,54,41,11,50,53,94,96,41,63,71,47,68,49,70,45,77,29,39,36,34,35,19,35,34,89,84,40,73,64,74,70,78,48,75,75,37,81,38,75,47,79,32,22,43,34,39,34,45,30,52,51,90,44,47,66,61,46,50,52,52,48,62,70,65,46,78,49,80,70,68,57,69,44,36,30,78,40,58,62,66,64,51,45,59,70,68,62,110,108,93,61,65,34,26,37,40,37,40,53,43,54,66,92,46,48,67,61,48,43,54,58,37,31,73,75,55,42,10,50,54,89,50,28,30,50,37,37,37,35,31,83,43,76,47,75,52,60,42,48,90,88,54,74,64,73,69,77,47,74,76,37,81,38,74,48,77,29,22,42,36,40,34,46,32,52,51,88,46,47,67,60,47,50,53,52,48,62,69,66,46,78,49,81,74,67,59,70,46,81,38,68,24,43,53,67,64,54,52,53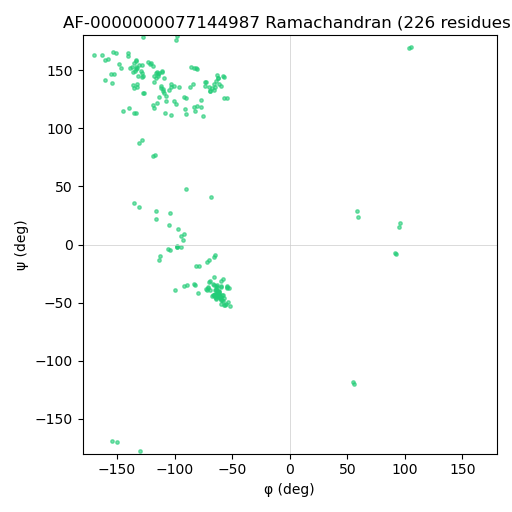,65,62,66,110

Sequence (230 aa):
MQFTEVKIEVFIPEEYIETLRDELNKIGACKTGEYDHCLSYSSVKGYWRPLEEASPFNGEIGQICEGQECKVEIKCKRELVKDALEVINDIHPYETPMIYIIPILNDYFEKLYIKMQFTEVKIEVFIPEEYIETLRDELNKIGACKTGEYDHCLSYSSVKGYWRPLEEASPFNGEIGQICEGQECKVEIKCKRELVKDALEVINDIHPYETPMIYIIPILNDYFEKLYIK

Organism: Bacillus cereus (strain ATCC 14579 / DSM 31 / CCUG 7414 / JCM 2152 / NBRC 15305 / NCIMB 9373 / NCTC 2599 / NRRL B-3711) (NCBI:txid226900)

pLDDT: mean 95.67, std 7.19, range [44.88, 98.94]

Radius of gyration: 18.88 Å; Cα contacts (8 Å, |Δi|>4): 458; chains: 2; bounding box: 51×57×43 Å

InterPro domains:
  IPR004323 Divalent ion tolerance protein, CutA [PF03091] (62-105)
  IPR015867 Nitrogen regulatory protein PII/ATP phosphoribosyltransferase, C-terminal [G3DSA:3.30.70.120] (3-108)
  IPR036069 DUF34/NIF3 superfamily [SSF102705] (6-108)